Protein AF-A0A183TRU7-F1 (afdb_monomer_lite)

Structure (mmCIF, N/CA/C/O backbone):
data_AF-A0A183TRU7-F1
#
_entry.id   AF-A0A183TRU7-F1
#
loop_
_atom_site.group_PDB
_atom_site.id
_atom_site.type_symbol
_atom_site.label_atom_id
_atom_site.label_alt_id
_atom_site.label_comp_id
_atom_site.label_asym_id
_atom_site.label_entity_id
_atom_site.label_seq_id
_atom_site.pdbx_PDB_ins_code
_atom_site.Cartn_x
_atom_site.Cartn_y
_atom_site.Cartn_z
_atom_site.occupancy
_atom_site.B_iso_or_equiv
_atom_site.auth_seq_id
_atom_site.auth_comp_id
_atom_site.auth_asym_id
_atom_site.auth_atom_id
_atom_site.pdbx_PDB_model_num
ATOM 1 N N . LEU A 1 1 ? 23.382 4.739 -15.014 1.00 62.69 1 LEU A N 1
ATOM 2 C CA . LEU A 1 1 ? 23.962 6.053 -15.384 1.00 62.69 1 LEU A CA 1
ATOM 3 C C . LEU A 1 1 ? 24.191 6.259 -16.891 1.00 62.69 1 LEU A C 1
ATOM 5 O O . LEU A 1 1 ? 23.764 7.310 -17.348 1.00 62.69 1 LEU A O 1
ATOM 9 N N . PRO A 1 2 ? 24.731 5.320 -17.701 1.00 81.38 2 PRO A N 1
ATOM 10 C CA . PRO A 1 2 ? 24.866 5.552 -19.153 1.00 81.38 2 PRO A CA 1
ATOM 11 C C . PRO A 1 2 ? 23.518 5.693 -19.887 1.00 81.38 2 PRO A C 1
ATOM 13 O O . PRO A 1 2 ? 23.409 6.463 -20.834 1.00 81.38 2 PRO A O 1
ATOM 16 N N . ALA A 1 3 ? 22.469 5.014 -19.410 1.00 80.50 3 ALA A N 1
ATOM 17 C CA . ALA A 1 3 ? 21.119 5.153 -19.961 1.00 80.50 3 ALA A CA 1
ATOM 18 C C . ALA A 1 3 ? 20.522 6.559 -19.735 1.00 80.50 3 ALA A C 1
ATOM 20 O O . ALA A 1 3 ? 19.918 7.115 -20.642 1.00 80.50 3 ALA A O 1
ATOM 21 N N . ILE A 1 4 ? 20.750 7.158 -18.559 1.00 85.00 4 ILE A N 1
ATOM 22 C CA . ILE A 1 4 ? 20.270 8.512 -18.225 1.00 85.00 4 ILE A CA 1
ATOM 23 C C . ILE A 1 4 ? 20.974 9.552 -19.103 1.00 85.00 4 ILE A C 1
ATOM 25 O O . ILE A 1 4 ? 20.328 10.435 -19.655 1.00 85.00 4 ILE A O 1
ATOM 29 N N . TRP A 1 5 ? 22.289 9.408 -19.289 1.00 87.81 5 TRP A N 1
ATOM 30 C CA . TRP A 1 5 ? 23.058 10.264 -20.194 1.00 87.81 5 TRP A CA 1
ATOM 31 C C . TRP A 1 5 ? 22.510 10.228 -21.628 1.00 87.81 5 TRP A C 1
ATOM 33 O O . TRP A 1 5 ? 22.341 11.273 -22.249 1.00 87.81 5 TRP A O 1
ATOM 43 N N . ALA A 1 6 ? 22.157 9.043 -22.134 1.00 88.12 6 ALA A N 1
ATOM 44 C CA . ALA A 1 6 ? 21.572 8.901 -23.465 1.00 88.12 6 ALA A CA 1
ATOM 45 C C . ALA A 1 6 ? 20.185 9.567 -23.595 1.00 88.12 6 ALA A C 1
ATOM 47 O O . ALA A 1 6 ? 19.887 10.116 -24.653 1.00 88.12 6 ALA A O 1
ATOM 48 N N . VAL A 1 7 ? 19.367 9.570 -22.533 1.00 87.12 7 VAL A N 1
ATOM 49 C CA . VAL A 1 7 ? 18.073 10.285 -22.509 1.00 87.12 7 VAL A CA 1
ATOM 50 C C . VAL A 1 7 ? 18.273 11.797 -22.541 1.00 87.12 7 VAL A C 1
ATOM 52 O O . VAL A 1 7 ? 17.630 12.473 -23.337 1.00 87.12 7 VAL A O 1
ATOM 55 N N . ILE A 1 8 ? 19.204 12.323 -21.739 1.00 86.31 8 ILE A N 1
ATOM 56 C CA . ILE A 1 8 ? 19.514 13.764 -21.710 1.00 86.31 8 ILE A CA 1
ATOM 57 C C . ILE A 1 8 ? 20.005 14.249 -23.082 1.00 86.31 8 ILE A C 1
ATOM 59 O O . ILE A 1 8 ? 19.677 15.352 -23.503 1.00 86.31 8 ILE A O 1
ATOM 63 N N . LEU A 1 9 ? 20.751 13.414 -23.809 1.00 86.88 9 LEU A N 1
ATOM 64 C CA . LEU A 1 9 ? 21.233 13.723 -25.157 1.00 86.88 9 LEU A CA 1
ATOM 65 C C . LEU A 1 9 ? 20.224 13.432 -26.282 1.00 86.88 9 LEU A C 1
ATOM 67 O O . LEU A 1 9 ? 20.622 13.411 -27.447 1.00 86.88 9 LEU A O 1
ATOM 71 N N . GLN A 1 10 ? 18.952 13.165 -25.963 1.00 85.50 10 GLN A N 1
ATOM 72 C CA . GLN A 1 10 ? 17.905 12.832 -26.942 1.00 85.50 10 GLN A CA 1
ATOM 73 C C . GLN A 1 10 ? 18.292 11.655 -27.871 1.00 85.50 10 GLN A C 1
ATOM 75 O O . GLN A 1 10 ? 17.953 11.603 -29.054 1.00 85.50 10 GLN A O 1
ATOM 80 N N . ARG A 1 11 ? 19.060 10.683 -27.357 1.00 87.81 11 ARG A N 1
ATOM 81 C CA . ARG A 1 11 ? 19.474 9.456 -28.064 1.00 87.81 11 ARG A CA 1
ATOM 82 C C . ARG A 1 11 ? 18.697 8.256 -27.523 1.00 87.81 11 ARG A C 1
ATOM 84 O O . ARG A 1 11 ? 19.260 7.347 -26.909 1.00 87.81 11 ARG A O 1
ATOM 91 N N . TYR A 1 12 ? 17.391 8.252 -27.767 1.00 86.88 12 TYR A N 1
ATOM 92 C CA . TYR A 1 12 ? 16.442 7.324 -27.142 1.00 86.88 12 TYR A CA 1
ATOM 93 C C . TYR A 1 12 ? 16.685 5.845 -27.486 1.00 86.88 12 TYR A C 1
ATOM 95 O O . TYR A 1 12 ? 16.607 4.986 -26.609 1.00 86.88 12 TYR A O 1
ATOM 103 N N . GLU A 1 13 ? 17.105 5.534 -28.715 1.00 86.44 13 GLU A N 1
ATOM 104 C CA . GLU A 1 13 ? 17.448 4.157 -29.117 1.00 86.44 13 GLU A CA 1
ATOM 105 C C . GLU A 1 13 ? 18.606 3.575 -28.292 1.00 86.44 13 GLU A C 1
ATOM 107 O O . GLU A 1 13 ? 18.577 2.421 -27.851 1.00 86.44 13 GLU A O 1
ATOM 112 N N . ILE A 1 14 ? 19.616 4.405 -28.014 1.00 87.81 14 ILE A N 1
ATOM 113 C CA . ILE A 1 14 ? 20.770 4.026 -27.193 1.00 87.81 14 ILE A CA 1
ATOM 114 C C . ILE A 1 14 ? 20.331 3.859 -25.735 1.00 87.81 14 ILE A C 1
ATOM 116 O O . ILE A 1 14 ? 20.720 2.893 -25.073 1.00 87.81 14 ILE A O 1
ATOM 120 N N . ALA A 1 15 ? 19.474 4.759 -25.244 1.00 87.56 15 ALA A N 1
ATOM 121 C CA . ALA A 1 15 ? 18.903 4.662 -23.905 1.00 87.56 15 ALA A CA 1
ATOM 122 C C . ALA A 1 15 ? 18.117 3.355 -23.715 1.00 87.56 15 ALA A C 1
ATOM 124 O O . ALA A 1 15 ? 18.312 2.659 -22.717 1.00 87.56 15 ALA A O 1
ATOM 125 N N . ARG A 1 16 ? 17.303 2.960 -24.701 1.00 85.69 16 ARG A N 1
ATOM 126 C CA . ARG A 1 16 ? 16.535 1.708 -24.686 1.00 85.69 16 ARG A CA 1
ATOM 127 C C . ARG A 1 16 ? 17.435 0.477 -24.695 1.00 85.69 16 ARG A C 1
ATOM 129 O O . ARG A 1 16 ? 17.170 -0.488 -23.976 1.00 85.69 16 ARG A O 1
ATOM 136 N N . LEU A 1 17 ? 18.515 0.500 -25.475 1.00 87.50 17 LEU A N 1
ATOM 137 C CA . LEU A 1 17 ? 19.484 -0.593 -25.504 1.00 87.50 17 LEU A CA 1
ATOM 138 C C . LEU A 1 17 ? 20.212 -0.738 -24.163 1.00 87.50 17 LEU A C 1
ATOM 140 O O . LEU A 1 17 ? 20.348 -1.857 -23.6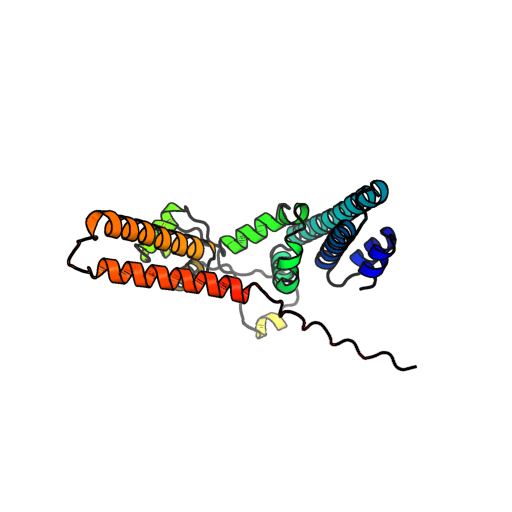66 1.00 87.50 17 LEU A O 1
ATOM 144 N N . PHE A 1 18 ? 20.621 0.371 -23.543 1.00 88.56 18 PHE A N 1
ATOM 145 C CA . PHE A 1 18 ? 21.222 0.333 -22.212 1.00 88.56 18 PHE A CA 1
ATOM 146 C C . PHE A 1 18 ? 20.229 -0.103 -21.136 1.00 88.56 18 PHE A C 1
ATOM 148 O O . PHE A 1 18 ? 20.601 -0.917 -20.295 1.00 88.56 18 PHE A O 1
ATOM 155 N N . GLY A 1 19 ? 18.973 0.347 -21.202 1.00 83.69 19 GLY A N 1
ATOM 156 C CA . GLY A 1 19 ? 17.914 -0.081 -20.285 1.00 83.69 19 GLY A CA 1
ATOM 157 C C . GLY A 1 19 ? 17.716 -1.600 -20.285 1.00 83.69 19 GLY A C 1
ATOM 158 O O . GLY A 1 19 ? 17.651 -2.215 -19.224 1.00 83.69 19 GLY A O 1
ATOM 159 N N . LYS A 1 20 ? 17.745 -2.237 -21.465 1.00 86.06 20 LYS A N 1
ATOM 160 C CA . LYS A 1 20 ? 17.662 -3.706 -21.608 1.00 86.06 20 LYS A CA 1
ATOM 161 C C . LYS A 1 20 ? 18.857 -4.465 -21.027 1.00 86.06 20 LYS A C 1
ATOM 163 O O . LYS A 1 20 ? 18.744 -5.654 -20.751 1.00 86.06 20 LYS A O 1
ATOM 168 N N . ARG A 1 21 ? 20.017 -3.818 -20.908 1.00 85.12 21 ARG A N 1
ATOM 169 C CA . ARG A 1 21 ? 21.268 -4.427 -20.422 1.00 85.12 21 ARG A CA 1
ATOM 170 C C . ARG A 1 21 ? 21.510 -4.174 -18.936 1.00 85.12 21 ARG A C 1
ATOM 172 O O . ARG A 1 21 ? 22.484 -4.691 -18.391 1.00 85.12 21 ARG A O 1
ATOM 179 N N . CYS A 1 22 ? 20.671 -3.370 -18.287 1.00 83.06 22 CYS A N 1
ATOM 180 C CA . CYS A 1 22 ? 20.777 -3.117 -16.860 1.00 83.06 22 CYS A CA 1
ATOM 181 C C . CYS A 1 22 ? 20.541 -4.398 -16.050 1.00 83.06 22 CYS A C 1
ATOM 183 O O . CYS A 1 22 ? 19.774 -5.268 -16.453 1.00 83.06 22 CYS A O 1
ATOM 185 N N . LYS A 1 23 ? 21.195 -4.479 -14.883 1.00 80.38 23 LYS A N 1
ATOM 186 C CA . LYS A 1 23 ? 21.002 -5.562 -13.908 1.00 80.38 23 LYS A CA 1
ATOM 187 C C . LYS A 1 23 ? 19.528 -5.689 -13.507 1.00 80.38 23 LYS A C 1
ATOM 189 O O . LYS A 1 23 ? 19.012 -6.798 -13.459 1.00 80.38 23 LYS A O 1
ATOM 194 N N . ASP A 1 24 ? 18.874 -4.541 -13.326 1.00 82.44 24 ASP A N 1
ATOM 195 C CA . ASP A 1 24 ? 17.452 -4.418 -13.020 1.00 82.44 24 ASP A CA 1
ATOM 196 C C . ASP A 1 24 ? 16.754 -3.626 -14.147 1.00 82.44 24 ASP A C 1
ATOM 198 O O . ASP A 1 24 ? 16.675 -2.396 -14.104 1.00 82.44 24 ASP A O 1
ATOM 202 N N . PRO A 1 25 ? 16.294 -4.300 -15.215 1.00 83.00 25 PRO A N 1
ATOM 203 C CA . PRO A 1 25 ? 15.730 -3.640 -16.398 1.00 83.00 25 PRO A CA 1
ATOM 204 C C . PRO A 1 25 ? 14.396 -2.925 -16.129 1.00 83.00 25 PRO A C 1
ATOM 206 O O . PRO A 1 25 ? 14.121 -1.898 -16.746 1.00 83.00 25 PRO A O 1
ATOM 209 N N . VAL A 1 26 ? 13.588 -3.431 -15.190 1.00 85.06 26 VAL A N 1
ATOM 210 C CA . VAL A 1 26 ? 12.307 -2.822 -14.784 1.00 85.06 26 VAL A CA 1
ATOM 211 C C . VAL A 1 26 ? 12.541 -1.470 -14.114 1.00 85.06 26 VAL A C 1
ATOM 213 O O . VAL A 1 26 ? 11.958 -0.465 -14.509 1.00 85.06 26 VAL A O 1
ATOM 216 N N . SER A 1 27 ? 13.429 -1.421 -13.118 1.00 82.69 27 SER A N 1
ATOM 217 C CA . SER A 1 27 ? 13.731 -0.173 -12.418 1.00 82.69 27 SER A CA 1
ATOM 218 C C . SER A 1 27 ? 14.429 0.819 -13.344 1.00 82.69 27 SER A C 1
ATOM 220 O O . SER A 1 27 ? 14.103 2.002 -13.312 1.00 82.69 27 SER A O 1
ATOM 222 N N . ALA A 1 28 ? 15.309 0.340 -14.230 1.00 85.19 28 ALA A N 1
ATOM 223 C CA . ALA A 1 28 ? 15.932 1.166 -15.254 1.00 85.19 28 ALA A CA 1
ATOM 224 C C . ALA A 1 28 ? 14.887 1.830 -16.166 1.00 85.19 28 ALA A C 1
ATOM 226 O O . ALA A 1 28 ? 14.931 3.047 -16.332 1.00 85.19 28 ALA A O 1
ATOM 227 N N . GLY A 1 29 ? 13.918 1.077 -16.697 1.00 86.69 29 GLY A N 1
ATOM 228 C CA . GLY A 1 29 ? 12.855 1.625 -17.546 1.00 86.69 29 GLY A CA 1
ATOM 229 C C . GLY A 1 29 ? 12.038 2.723 -16.855 1.00 86.69 29 GLY A C 1
ATOM 230 O O . GLY A 1 29 ? 11.849 3.798 -17.421 1.00 86.69 29 GLY A O 1
ATOM 231 N N . LEU A 1 30 ? 11.669 2.521 -15.589 1.00 86.69 30 LEU A N 1
ATOM 232 C CA . LEU A 1 30 ? 10.940 3.521 -14.798 1.00 86.69 30 LEU A CA 1
ATOM 233 C C . LEU A 1 30 ? 11.783 4.755 -14.462 1.00 86.69 30 LEU A C 1
ATOM 235 O O . LEU A 1 30 ? 11.293 5.879 -14.521 1.00 86.69 30 LEU A O 1
ATOM 239 N N . THR A 1 31 ? 13.070 4.577 -14.146 1.00 84.94 31 THR A N 1
ATOM 240 C CA . THR A 1 31 ? 13.971 5.722 -13.925 1.00 84.94 31 THR A CA 1
ATOM 241 C C . THR A 1 31 ? 14.171 6.554 -15.190 1.00 84.94 31 THR A C 1
ATOM 243 O O . THR A 1 31 ? 14.331 7.767 -15.091 1.00 84.94 31 THR A O 1
ATOM 246 N N . LEU A 1 32 ? 14.139 5.929 -16.372 1.00 87.06 32 LEU A N 1
ATOM 247 C CA . LEU A 1 32 ? 14.216 6.633 -17.652 1.00 87.06 32 LEU A CA 1
ATOM 248 C C . LEU A 1 32 ? 12.917 7.387 -17.943 1.00 87.06 32 LEU A C 1
ATOM 250 O O . LEU A 1 32 ? 13.000 8.558 -18.299 1.00 87.06 32 LEU A O 1
ATOM 254 N N . SER A 1 33 ? 11.748 6.775 -17.704 1.00 87.25 33 SER A N 1
ATOM 255 C CA . SER A 1 33 ? 10.454 7.478 -17.783 1.00 87.25 33 SER A CA 1
ATOM 256 C C . SER A 1 33 ? 10.457 8.734 -16.903 1.00 87.25 33 SER A C 1
ATOM 258 O O . SER A 1 33 ? 10.179 9.840 -17.365 1.00 87.25 33 SER A O 1
ATOM 260 N N . ARG A 1 34 ? 10.910 8.606 -15.654 1.00 84.25 34 ARG A N 1
ATOM 261 C CA . ARG A 1 34 ? 10.964 9.745 -14.735 1.00 84.25 34 ARG A CA 1
ATOM 262 C C . ARG A 1 34 ? 12.002 10.799 -15.117 1.00 84.25 34 ARG A C 1
ATOM 264 O O . ARG A 1 34 ? 11.802 11.986 -14.860 1.00 84.25 34 ARG A O 1
ATOM 271 N N . ALA A 1 35 ? 13.114 10.392 -15.723 1.00 86.12 35 ALA A N 1
ATOM 272 C CA . ALA A 1 35 ? 14.059 11.341 -16.295 1.00 86.12 35 ALA A CA 1
ATOM 273 C C . ALA A 1 35 ? 13.396 12.153 -17.420 1.00 86.12 35 ALA A C 1
ATOM 275 O O . ALA A 1 35 ? 13.578 13.368 -17.456 1.00 86.12 35 ALA A O 1
ATOM 276 N N . CYS A 1 36 ? 12.577 11.519 -18.268 1.00 86.00 36 CYS A N 1
ATOM 277 C CA . CYS A 1 36 ? 11.771 12.213 -19.274 1.00 86.00 36 CYS A CA 1
ATOM 278 C C . CYS A 1 36 ? 10.782 13.198 -18.629 1.00 86.00 36 CYS A C 1
ATOM 280 O O . CYS A 1 36 ? 10.787 14.364 -19.011 1.00 86.00 36 CYS A O 1
ATOM 282 N N . ASP A 1 37 ? 10.032 12.799 -17.593 1.00 86.00 37 ASP A N 1
ATOM 283 C CA . ASP A 1 37 ? 9.124 13.703 -16.856 1.00 86.00 37 ASP A CA 1
ATOM 284 C C . ASP A 1 37 ? 9.836 14.950 -16.321 1.00 86.00 37 ASP A C 1
ATOM 286 O O . ASP A 1 37 ? 9.347 16.078 -16.414 1.00 86.00 37 ASP A O 1
ATOM 290 N N . LYS A 1 38 ? 11.013 14.753 -15.720 1.00 86.62 38 LYS A N 1
ATOM 291 C CA . LYS A 1 38 ? 11.796 15.856 -15.159 1.00 86.62 38 LYS A CA 1
ATOM 292 C C . LYS A 1 38 ? 12.366 16.759 -16.240 1.00 86.62 38 LYS A C 1
ATOM 294 O O . LYS A 1 38 ? 12.410 17.967 -16.039 1.00 86.62 38 LYS A O 1
ATOM 299 N N . LEU A 1 39 ? 12.755 16.201 -17.382 1.00 86.44 39 LEU A N 1
ATOM 300 C CA . LEU A 1 39 ? 13.193 16.980 -18.536 1.00 86.44 39 LEU A CA 1
ATOM 301 C C . LEU A 1 39 ? 12.039 17.789 -19.141 1.00 86.44 39 LEU A C 1
ATOM 303 O O . LEU A 1 39 ? 12.249 18.952 -19.471 1.00 86.44 39 LEU A O 1
ATOM 307 N N . MET A 1 40 ? 10.821 17.238 -19.193 1.00 85.38 40 MET A N 1
ATOM 308 C CA . MET A 1 40 ? 9.629 17.989 -19.605 1.00 85.38 40 MET A CA 1
ATOM 309 C C . MET A 1 40 ? 9.367 19.181 -18.686 1.00 85.38 40 MET A C 1
ATOM 311 O O . MET A 1 40 ? 9.108 20.268 -19.175 1.00 85.38 40 MET A O 1
ATOM 315 N N . GLN A 1 41 ? 9.494 19.024 -17.364 1.00 86.62 41 GLN A N 1
ATOM 316 C CA . GLN A 1 41 ? 9.274 20.127 -16.409 1.00 86.62 41 GLN A CA 1
ATOM 317 C C . GLN A 1 41 ? 10.261 21.296 -16.574 1.00 86.62 41 GLN A C 1
ATOM 319 O O . GLN A 1 41 ? 9.965 22.408 -16.144 1.00 86.62 41 GLN A O 1
ATOM 324 N N . ILE A 1 42 ? 11.435 21.046 -17.159 1.00 88.44 42 ILE A N 1
ATOM 325 C CA . ILE A 1 42 ? 12.497 22.043 -17.354 1.00 88.44 42 ILE A CA 1
ATOM 326 C C . ILE A 1 42 ? 12.394 22.708 -18.740 1.00 88.44 42 ILE A C 1
ATOM 328 O O . ILE A 1 42 ? 12.951 23.787 -18.951 1.00 88.44 42 ILE A O 1
ATOM 332 N N . LEU A 1 43 ? 11.691 22.090 -19.693 1.00 86.00 43 LEU A N 1
ATOM 333 C CA . LEU A 1 43 ? 11.654 22.533 -21.085 1.00 86.00 43 LEU A CA 1
ATOM 334 C C . LEU A 1 43 ? 10.755 23.779 -21.279 1.00 86.00 43 LEU A C 1
ATOM 336 O O . LEU A 1 43 ? 9.705 23.885 -20.641 1.00 86.00 43 LEU A O 1
ATOM 340 N N . PRO A 1 44 ? 11.091 24.727 -22.177 1.00 85.19 44 PRO A N 1
ATOM 341 C CA . PRO A 1 44 ? 10.258 25.907 -22.420 1.00 85.19 44 PRO A CA 1
ATOM 342 C C . PRO A 1 44 ? 8.900 25.528 -23.036 1.00 85.19 44 PRO A C 1
ATOM 344 O O . PRO A 1 44 ? 8.888 24.805 -24.027 1.00 85.19 44 PRO A O 1
ATOM 347 N N . PRO A 1 45 ? 7.761 26.067 -22.561 1.00 79.50 45 PRO A N 1
ATOM 348 C CA . PRO A 1 45 ? 6.414 25.607 -22.938 1.00 79.50 45 PRO A CA 1
ATOM 349 C C . PRO A 1 45 ? 6.034 25.797 -24.419 1.00 79.50 45 PRO A C 1
ATOM 351 O O . PRO A 1 45 ? 4.985 25.321 -24.838 1.00 79.50 45 PRO A O 1
ATOM 354 N N . TYR A 1 46 ? 6.850 26.498 -25.214 1.00 80.75 46 TYR A N 1
ATOM 355 C CA . TYR A 1 46 ? 6.617 26.690 -26.649 1.00 80.75 46 TYR A CA 1
ATOM 356 C C . TYR A 1 46 ? 7.190 25.559 -27.521 1.00 80.75 46 TYR A C 1
ATOM 358 O O . TYR A 1 46 ? 6.875 25.493 -28.706 1.00 80.75 46 TYR A O 1
ATOM 366 N N . ASP A 1 47 ? 8.033 24.685 -26.967 1.00 83.38 47 ASP A N 1
ATOM 367 C CA . ASP A 1 47 ? 8.747 23.645 -27.713 1.00 83.38 47 ASP A CA 1
ATOM 368 C C . ASP A 1 47 ? 7.904 22.363 -27.880 1.00 83.38 47 ASP A C 1
ATOM 370 O O . ASP A 1 47 ? 8.225 21.295 -27.354 1.00 83.38 47 ASP A O 1
ATOM 374 N N . THR A 1 48 ? 6.763 22.475 -28.569 1.00 84.00 48 THR A N 1
ATOM 375 C CA . THR A 1 48 ? 5.760 21.396 -28.661 1.00 84.00 48 THR A CA 1
ATOM 376 C C . THR A 1 48 ? 6.298 20.107 -29.282 1.00 84.00 48 THR A C 1
ATOM 378 O O . THR A 1 48 ? 5.861 19.015 -28.913 1.00 84.00 48 THR A O 1
ATOM 381 N N . ASP A 1 49 ? 7.270 20.209 -30.186 1.00 85.94 49 ASP A N 1
ATOM 382 C CA . ASP A 1 49 ? 7.829 19.058 -30.896 1.00 85.94 49 ASP A CA 1
ATOM 383 C C . ASP A 1 49 ? 8.702 18.205 -29.969 1.00 85.94 49 ASP A C 1
ATOM 385 O O . ASP A 1 49 ? 8.545 16.985 -29.915 1.00 85.94 49 ASP A O 1
ATOM 389 N N . ASN A 1 50 ? 9.565 18.827 -29.159 1.00 84.31 50 ASN A N 1
ATOM 390 C CA . ASN A 1 50 ? 10.360 18.086 -28.180 1.00 84.31 50 ASN A CA 1
ATOM 391 C C . ASN A 1 50 ? 9.501 17.554 -27.026 1.00 84.31 50 ASN A C 1
ATOM 393 O O . ASN A 1 50 ? 9.758 16.455 -26.534 1.00 84.31 50 ASN A O 1
ATOM 397 N N . TYR A 1 51 ? 8.458 18.285 -26.617 1.00 84.81 51 TYR A N 1
ATOM 398 C CA . TYR A 1 51 ? 7.505 17.804 -25.611 1.00 84.81 51 TYR A CA 1
ATOM 399 C C . TYR A 1 51 ? 6.782 16.528 -26.054 1.00 84.81 51 TYR A C 1
ATOM 401 O O . TYR A 1 51 ? 6.715 15.563 -25.292 1.00 84.81 51 TYR A O 1
ATOM 409 N N . THR A 1 52 ? 6.260 16.508 -27.283 1.00 86.94 52 THR A N 1
ATOM 410 C CA . THR A 1 52 ? 5.542 15.340 -27.819 1.00 86.94 52 THR A CA 1
ATOM 411 C C . THR A 1 52 ? 6.471 14.141 -27.994 1.00 86.94 52 THR A C 1
ATOM 413 O O . THR A 1 52 ? 6.150 13.054 -27.517 1.00 86.94 52 THR A O 1
ATOM 416 N N . GLN A 1 53 ? 7.666 14.341 -28.559 1.00 88.44 53 GLN A N 1
ATOM 417 C CA . GLN A 1 53 ? 8.662 13.272 -28.694 1.00 88.44 53 GLN A CA 1
ATOM 418 C C . GLN A 1 53 ? 9.071 12.680 -27.342 1.00 88.44 53 GLN A C 1
ATOM 420 O O . GLN A 1 53 ? 9.166 11.462 -27.194 1.00 88.44 53 GLN A O 1
ATOM 425 N N . LEU A 1 54 ? 9.297 13.525 -26.336 1.00 87.06 54 LEU A N 1
ATOM 426 C CA . LEU A 1 54 ? 9.698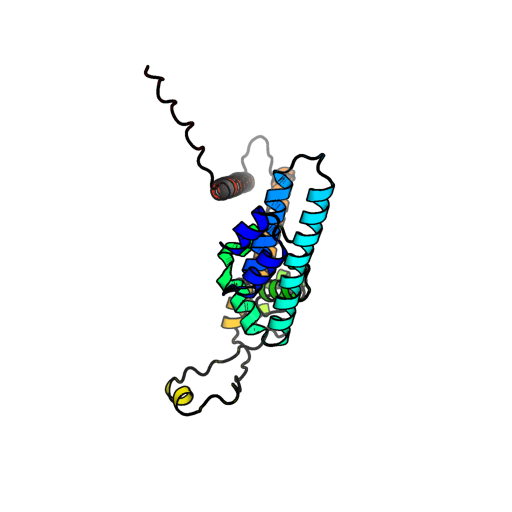 13.068 -25.012 1.00 87.06 54 LEU A CA 1
ATOM 427 C C . LEU A 1 54 ? 8.567 12.293 -24.313 1.00 87.06 54 LEU A C 1
ATOM 429 O O . LEU A 1 54 ? 8.851 11.328 -23.604 1.00 87.06 54 LEU A O 1
ATOM 433 N N . GLY A 1 55 ? 7.305 12.682 -24.540 1.00 87.81 55 GLY A N 1
ATOM 434 C CA . GLY A 1 55 ? 6.112 11.985 -24.040 1.00 87.81 55 GLY A CA 1
ATOM 435 C C . GLY A 1 55 ? 5.908 10.615 -24.676 1.00 87.81 55 GLY A C 1
ATOM 436 O O . GLY A 1 55 ? 5.632 9.630 -23.982 1.00 87.81 55 GLY A O 1
ATOM 437 N N . ASP A 1 56 ? 6.134 10.520 -25.983 1.00 90.31 56 ASP A N 1
ATOM 438 C CA . ASP A 1 56 ? 6.087 9.247 -26.698 1.00 90.31 56 ASP A CA 1
ATOM 439 C C . ASP A 1 56 ? 7.174 8.290 -26.192 1.00 90.31 56 ASP A C 1
ATOM 441 O O . ASP A 1 56 ? 6.911 7.111 -25.940 1.00 90.31 56 ASP A O 1
ATOM 445 N N . GLU A 1 57 ? 8.399 8.783 -25.999 1.00 88.94 57 GLU A N 1
ATOM 446 C CA . GLU A 1 57 ? 9.506 7.974 -25.481 1.00 88.94 57 GLU A CA 1
ATOM 447 C C . GLU A 1 57 ? 9.300 7.564 -24.022 1.00 88.94 57 GLU A C 1
ATOM 449 O O . GLU A 1 57 ? 9.560 6.413 -23.666 1.00 88.94 57 GLU A O 1
ATOM 454 N N . GLN A 1 58 ? 8.762 8.455 -23.187 1.00 88.81 58 GLN A N 1
ATOM 455 C CA . GLN A 1 58 ? 8.349 8.123 -21.825 1.00 88.81 58 GLN A CA 1
ATOM 456 C C . GLN A 1 58 ? 7.379 6.935 -21.819 1.00 88.81 58 GLN A C 1
ATOM 458 O O . GLN A 1 58 ? 7.626 5.931 -21.147 1.00 88.81 58 GLN A O 1
ATOM 463 N N . THR A 1 59 ? 6.320 7.018 -22.625 1.00 89.56 59 THR A N 1
ATOM 464 C CA . THR A 1 59 ? 5.299 5.969 -22.726 1.00 89.56 59 THR A CA 1
ATOM 465 C C . THR A 1 59 ? 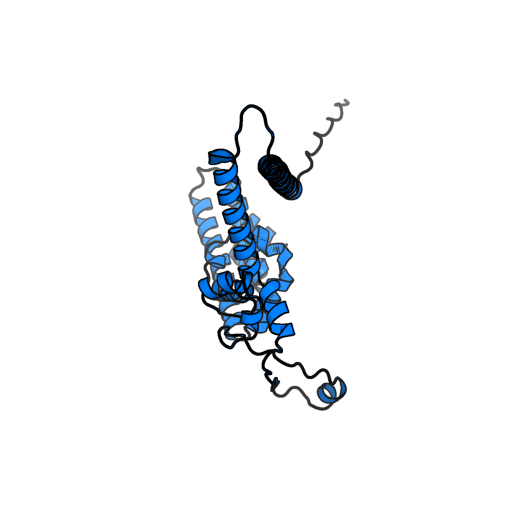5.910 4.648 -23.196 1.00 89.56 59 THR A C 1
ATOM 467 O O . THR A 1 59 ? 5.602 3.592 -22.644 1.00 89.56 59 THR A O 1
ATOM 470 N N . LYS A 1 60 ? 6.849 4.682 -24.153 1.00 90.06 60 LYS A N 1
ATOM 471 C CA .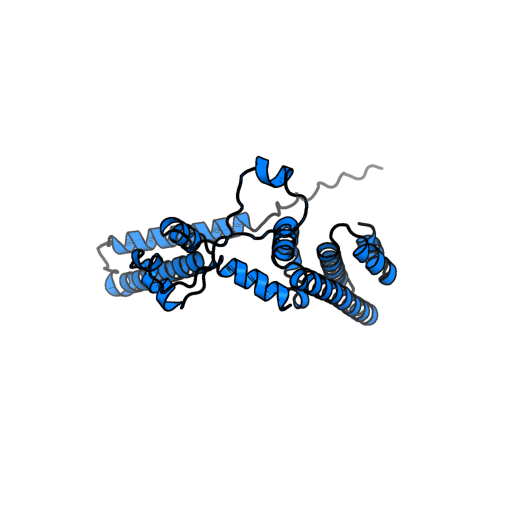 LYS A 1 60 ? 7.575 3.485 -24.618 1.00 90.06 60 LYS A CA 1
ATOM 472 C C . LYS A 1 60 ? 8.441 2.851 -23.523 1.00 90.06 60 LYS A C 1
ATOM 474 O O . LYS A 1 60 ? 8.542 1.622 -23.469 1.00 90.06 60 LYS A O 1
ATOM 479 N N . PHE A 1 61 ? 9.085 3.647 -22.665 1.00 88.44 61 PHE A N 1
ATOM 480 C CA . PHE A 1 61 ? 9.861 3.123 -21.532 1.00 88.44 61 PHE A CA 1
ATOM 481 C C . PHE A 1 61 ? 8.967 2.505 -20.450 1.00 88.44 61 PHE A C 1
ATOM 483 O O . PHE A 1 61 ? 9.321 1.464 -19.881 1.00 88.44 61 PHE A O 1
ATOM 490 N N . GLU A 1 62 ? 7.806 3.105 -20.188 1.00 89.00 62 GLU A N 1
ATOM 491 C CA . GLU A 1 62 ? 6.817 2.545 -19.264 1.00 89.00 62 GLU A CA 1
ATOM 492 C C . GLU A 1 62 ? 6.216 1.246 -19.795 1.00 89.00 62 GLU A C 1
ATOM 494 O O . GLU A 1 62 ? 6.224 0.243 -19.083 1.00 89.00 62 GLU A O 1
ATOM 499 N N . ASP A 1 63 ? 5.773 1.221 -21.053 1.00 91.19 63 ASP A N 1
ATOM 500 C CA . ASP A 1 63 ? 5.212 0.032 -21.702 1.00 91.19 63 ASP A CA 1
ATOM 501 C C . ASP A 1 63 ? 6.214 -1.133 -21.722 1.00 91.19 63 ASP A C 1
ATOM 503 O O . ASP A 1 63 ? 5.891 -2.260 -21.341 1.00 91.19 63 ASP A O 1
ATOM 507 N N . PHE A 1 64 ? 7.484 -0.856 -22.037 1.00 89.25 64 PHE A N 1
ATOM 508 C CA . PHE A 1 64 ? 8.547 -1.856 -21.929 1.00 89.25 64 PHE A CA 1
ATOM 509 C C . PHE A 1 64 ? 8.660 -2.444 -20.510 1.00 89.25 64 PHE A C 1
ATOM 511 O O . PHE A 1 64 ? 8.836 -3.655 -20.354 1.00 89.25 64 PHE A O 1
ATOM 518 N N . SER A 1 65 ? 8.546 -1.604 -19.479 1.00 87.94 65 SER A N 1
ATOM 519 C CA . SER A 1 65 ? 8.633 -2.030 -18.077 1.00 87.94 65 SER A CA 1
ATOM 520 C C . SER A 1 65 ? 7.417 -2.862 -17.660 1.00 87.94 65 SER A C 1
ATOM 522 O O . SER A 1 65 ? 7.576 -3.869 -16.968 1.00 87.94 65 SER A O 1
ATOM 524 N N . VAL A 1 66 ? 6.219 -2.486 -18.123 1.00 89.81 66 VAL A N 1
ATOM 525 C CA . VAL A 1 66 ? 4.966 -3.225 -17.899 1.00 89.81 66 VAL A CA 1
ATOM 526 C C . VAL A 1 66 ? 5.038 -4.617 -18.516 1.00 89.81 66 VAL A C 1
ATOM 528 O O . VAL A 1 66 ? 4.855 -5.605 -17.806 1.00 89.81 66 VAL A O 1
ATOM 531 N N . GLN A 1 67 ? 5.386 -4.710 -19.802 1.00 91.19 67 GLN A N 1
ATOM 532 C CA . GLN A 1 67 ? 5.495 -5.994 -20.502 1.00 91.19 67 GLN A CA 1
ATOM 533 C C . GLN A 1 67 ? 6.502 -6.927 -19.830 1.00 91.19 67 GLN A C 1
ATOM 535 O O . GLN A 1 67 ? 6.313 -8.144 -19.782 1.00 91.19 67 GLN A O 1
ATOM 540 N N . LEU A 1 68 ? 7.597 -6.367 -19.318 1.00 88.25 68 LEU A N 1
ATOM 541 C CA . LEU A 1 68 ? 8.623 -7.146 -18.650 1.00 88.25 68 LEU A CA 1
ATOM 542 C C . LEU A 1 68 ? 8.125 -7.712 -17.317 1.00 88.25 68 LEU A C 1
ATOM 544 O O . LEU A 1 68 ? 8.318 -8.901 -17.062 1.00 88.25 68 LEU A O 1
ATOM 548 N N . ILE A 1 69 ? 7.451 -6.901 -16.494 1.00 87.81 69 ILE A N 1
ATOM 549 C CA . ILE A 1 69 ? 6.834 -7.386 -15.252 1.00 87.81 69 ILE A CA 1
ATOM 550 C C . ILE A 1 69 ? 5.772 -8.434 -15.539 1.00 87.81 69 ILE A C 1
ATOM 552 O O . ILE A 1 69 ? 5.745 -9.447 -14.850 1.00 87.81 69 ILE A O 1
ATOM 556 N N . GLU A 1 70 ? 4.923 -8.220 -16.538 1.00 89.94 70 GLU A N 1
ATOM 557 C CA . GLU A 1 70 ? 3.865 -9.164 -16.883 1.00 89.94 70 GLU A CA 1
ATOM 558 C C . GLU A 1 70 ? 4.443 -10.526 -17.284 1.00 89.94 70 GLU A C 1
ATOM 560 O O . GLU A 1 70 ? 4.000 -11.564 -16.791 1.00 89.94 70 GLU A O 1
ATOM 565 N N . ARG A 1 71 ? 5.514 -10.541 -18.088 1.00 89.19 71 ARG A N 1
ATOM 566 C CA . ARG A 1 71 ? 6.243 -11.778 -18.408 1.00 89.19 71 ARG A CA 1
ATOM 567 C C . ARG A 1 71 ? 6.851 -12.428 -17.167 1.00 89.19 71 ARG A C 1
ATOM 569 O O . ARG A 1 71 ? 6.645 -13.620 -16.955 1.00 89.19 71 ARG A O 1
ATOM 576 N N . TYR A 1 72 ? 7.548 -11.662 -16.325 1.00 85.25 72 TYR A N 1
ATOM 577 C CA . TYR A 1 72 ? 8.130 -12.191 -15.086 1.00 85.25 72 TYR A CA 1
ATOM 578 C C . TYR A 1 72 ? 7.071 -12.751 -14.135 1.00 85.25 72 TYR A C 1
ATOM 580 O O . TYR A 1 72 ? 7.296 -13.774 -13.490 1.00 85.25 72 TYR A O 1
ATOM 588 N N . TYR A 1 73 ? 5.926 -12.083 -14.043 1.00 86.44 73 TYR A N 1
ATOM 589 C CA . TYR A 1 73 ? 4.812 -12.496 -13.210 1.00 86.44 73 TYR A CA 1
ATOM 590 C C . TYR A 1 73 ? 4.180 -13.794 -13.732 1.00 86.44 73 TYR A C 1
ATOM 592 O O . TYR A 1 73 ? 3.940 -14.706 -12.939 1.00 86.44 73 TYR A O 1
ATOM 600 N N . ASN A 1 74 ? 3.988 -13.906 -15.051 1.00 88.00 74 ASN A N 1
ATOM 601 C CA . ASN A 1 74 ? 3.460 -15.107 -15.703 1.00 88.00 74 ASN A CA 1
ATOM 602 C C . ASN A 1 74 ? 4.393 -16.319 -15.560 1.00 88.00 74 ASN A C 1
ATOM 604 O O . ASN A 1 74 ? 3.916 -17.438 -15.386 1.00 88.00 74 ASN A O 1
ATOM 608 N N . GLU A 1 75 ? 5.713 -16.116 -15.598 1.00 88.75 75 GLU A N 1
ATOM 609 C CA . GLU A 1 75 ? 6.679 -17.198 -15.387 1.00 88.75 75 GLU A CA 1
ATOM 610 C C . GLU A 1 75 ? 6.809 -17.580 -13.906 1.00 88.75 75 GLU A C 1
ATOM 612 O O . GLU A 1 75 ? 6.748 -18.758 -13.548 1.00 88.75 75 GLU A O 1
ATOM 617 N N . GLN A 1 76 ? 7.045 -16.601 -13.026 1.00 83.00 76 GLN A N 1
ATOM 618 C CA . GLN A 1 76 ? 7.379 -16.833 -11.618 1.00 83.00 76 GLN A CA 1
ATOM 619 C C . GLN A 1 76 ? 6.795 -15.740 -10.707 1.00 83.00 76 GLN A C 1
ATOM 621 O O . GLN A 1 76 ? 7.517 -14.834 -10.268 1.00 83.00 76 GLN A O 1
ATOM 626 N N . PRO A 1 77 ? 5.523 -15.864 -10.284 1.00 79.19 77 PRO A N 1
ATOM 627 C CA . PRO A 1 77 ? 4.834 -14.802 -9.548 1.00 79.19 77 PRO A CA 1
ATOM 628 C C . PRO A 1 77 ? 5.496 -14.498 -8.198 1.00 79.19 77 PRO A C 1
ATOM 630 O O . PRO A 1 77 ? 5.600 -13.345 -7.788 1.00 79.19 77 PRO A O 1
ATOM 633 N N . ARG A 1 78 ? 6.021 -15.522 -7.508 1.00 77.19 78 ARG A N 1
ATOM 634 C CA . ARG A 1 78 ? 6.707 -15.344 -6.214 1.00 77.19 78 ARG A CA 1
ATOM 635 C C . ARG A 1 78 ? 8.006 -14.553 -6.340 1.00 77.19 78 ARG A C 1
ATOM 637 O O . ARG A 1 78 ? 8.301 -13.735 -5.474 1.00 77.19 78 ARG A O 1
ATOM 644 N N . ARG A 1 79 ? 8.783 -14.797 -7.402 1.00 76.62 79 ARG A N 1
ATOM 645 C CA . ARG A 1 79 ? 10.039 -14.073 -7.632 1.00 76.62 79 ARG A CA 1
ATOM 646 C C . ARG A 1 79 ? 9.770 -12.651 -8.112 1.00 76.62 79 ARG A C 1
ATOM 648 O O . ARG A 1 79 ? 10.455 -11.747 -7.655 1.00 76.62 79 ARG A O 1
ATOM 655 N N . ALA A 1 80 ? 8.739 -12.439 -8.932 1.00 78.88 80 ALA A N 1
ATOM 656 C CA . ALA A 1 80 ? 8.318 -11.106 -9.362 1.00 78.88 80 ALA A CA 1
ATOM 657 C C . ALA A 1 80 ? 7.961 -10.194 -8.171 1.00 78.88 80 ALA A C 1
ATOM 659 O O . ALA A 1 80 ? 8.442 -9.065 -8.091 1.00 78.88 80 ALA A O 1
ATOM 660 N N . VAL A 1 81 ? 7.198 -10.708 -7.196 1.00 77.38 81 VAL A N 1
ATOM 661 C CA . VAL A 1 81 ? 6.888 -9.976 -5.952 1.00 77.38 81 VAL A CA 1
ATOM 662 C C . VAL A 1 81 ? 8.161 -9.653 -5.166 1.00 77.38 81 VAL A C 1
ATOM 664 O O . VAL A 1 81 ? 8.337 -8.520 -4.724 1.00 77.38 81 VAL A O 1
ATOM 667 N N . ALA A 1 82 ? 9.063 -10.628 -5.012 1.00 75.50 82 ALA A N 1
ATOM 668 C CA . ALA A 1 82 ? 10.309 -10.434 -4.275 1.00 75.50 82 ALA A CA 1
ATOM 669 C C . ALA A 1 82 ? 11.225 -9.388 -4.936 1.00 75.50 82 ALA A C 1
ATOM 671 O O . ALA A 1 82 ? 11.796 -8.559 -4.234 1.00 75.50 82 ALA A O 1
ATOM 672 N N . LEU A 1 83 ? 11.329 -9.380 -6.270 1.00 75.38 83 LEU A N 1
ATOM 673 C CA . LEU A 1 83 ? 12.091 -8.374 -7.018 1.00 75.38 83 LEU A CA 1
ATOM 674 C C . LEU A 1 83 ? 11.532 -6.963 -6.803 1.00 75.38 83 LEU A C 1
ATOM 676 O O . LEU A 1 83 ? 12.299 -6.023 -6.602 1.00 75.38 83 LEU A O 1
ATOM 680 N N . LEU A 1 84 ? 10.203 -6.821 -6.790 1.00 76.44 84 LEU A N 1
ATOM 681 C CA . LEU A 1 84 ? 9.553 -5.533 -6.557 1.00 76.44 84 LEU A CA 1
ATOM 682 C C . LEU A 1 84 ? 9.802 -5.030 -5.125 1.00 76.44 84 LEU A C 1
ATOM 684 O O . LEU A 1 84 ? 10.124 -3.863 -4.922 1.00 76.44 84 LEU A O 1
ATOM 688 N N . GLN A 1 85 ? 9.717 -5.918 -4.132 1.00 72.94 85 GLN A N 1
ATOM 689 C CA . GLN A 1 85 ? 9.960 -5.582 -2.725 1.00 72.94 85 GLN A CA 1
ATOM 690 C C . GLN A 1 85 ? 11.428 -5.267 -2.419 1.00 72.94 85 GLN A C 1
ATOM 692 O O . GLN A 1 85 ? 11.708 -4.392 -1.601 1.00 72.94 85 GLN A O 1
ATOM 697 N N . LEU A 1 86 ? 12.367 -5.957 -3.074 1.00 61.53 86 LEU A N 1
ATOM 698 C CA . LEU A 1 86 ? 13.802 -5.727 -2.900 1.00 61.53 86 LEU A CA 1
ATOM 699 C C . LEU A 1 86 ? 14.214 -4.326 -3.374 1.00 61.53 86 LEU A C 1
ATOM 701 O O . LEU A 1 86 ? 15.176 -3.756 -2.869 1.00 61.53 86 LEU A O 1
ATOM 705 N N . ASN A 1 87 ? 13.453 -3.757 -4.309 1.00 66.88 87 ASN A N 1
ATOM 706 C CA . ASN A 1 87 ? 13.718 -2.459 -4.910 1.00 66.88 87 ASN A CA 1
ATOM 707 C C . ASN A 1 87 ? 12.886 -1.313 -4.289 1.00 66.88 87 ASN A C 1
ATOM 709 O O . ASN A 1 87 ? 12.652 -0.291 -4.940 1.00 66.88 87 ASN A O 1
ATOM 713 N N . SER A 1 88 ? 12.445 -1.466 -3.031 1.00 60.81 88 SER A N 1
ATOM 714 C CA . SER A 1 88 ? 11.560 -0.526 -2.311 1.00 60.81 88 SER A CA 1
ATOM 715 C C . SER A 1 88 ? 12.051 0.927 -2.283 1.00 60.81 88 SER A C 1
ATOM 717 O O . SER A 1 88 ? 11.240 1.842 -2.168 1.00 60.81 88 SER A O 1
ATOM 719 N N . GLN A 1 89 ? 13.356 1.149 -2.455 1.00 57.75 89 GLN A N 1
ATOM 720 C CA . GLN A 1 89 ? 13.980 2.470 -2.503 1.00 57.75 89 GLN A CA 1
ATOM 721 C C . GLN A 1 89 ? 13.530 3.319 -3.706 1.00 57.75 89 GLN A C 1
ATOM 723 O O . GLN A 1 89 ? 13.574 4.543 -3.634 1.00 57.75 89 GLN A O 1
ATOM 728 N N . TYR A 1 90 ? 13.061 2.692 -4.790 1.00 56.88 90 TYR A N 1
ATOM 729 C CA . TYR A 1 90 ? 12.658 3.389 -6.017 1.00 56.88 90 TYR A CA 1
ATOM 730 C C . TYR A 1 90 ? 11.143 3.511 -6.179 1.00 56.88 90 TYR A C 1
ATOM 732 O O . TYR A 1 90 ? 10.679 4.356 -6.940 1.00 56.88 90 TYR A O 1
ATOM 740 N N . ILE A 1 91 ? 10.369 2.719 -5.433 1.00 59.84 91 ILE A N 1
ATOM 741 C CA . ILE A 1 91 ? 8.905 2.728 -5.497 1.00 59.84 91 ILE A CA 1
ATOM 742 C C . ILE A 1 91 ? 8.298 4.103 -5.183 1.00 59.84 91 ILE A C 1
ATOM 744 O O . ILE A 1 91 ? 7.458 4.515 -5.975 1.00 59.84 91 ILE A O 1
ATOM 748 N N . PRO A 1 92 ? 8.685 4.848 -4.121 1.00 57.50 92 PRO A N 1
ATOM 749 C CA . PRO A 1 92 ? 8.022 6.116 -3.803 1.00 57.50 92 PRO A CA 1
ATOM 750 C C . PRO A 1 92 ? 8.268 7.204 -4.855 1.00 57.50 92 PRO A C 1
ATOM 752 O O . PRO A 1 92 ? 7.377 8.006 -5.121 1.00 57.50 92 PRO A O 1
ATOM 755 N N . ASP A 1 93 ? 9.441 7.213 -5.491 1.00 60.31 93 ASP A N 1
ATOM 756 C CA . ASP A 1 93 ? 9.753 8.183 -6.544 1.00 60.31 93 ASP A CA 1
ATOM 757 C C . ASP A 1 93 ? 9.126 7.780 -7.897 1.00 60.31 93 ASP A C 1
ATOM 759 O O . ASP A 1 93 ? 8.776 8.634 -8.706 1.00 60.31 93 ASP A O 1
ATOM 763 N N . GLN A 1 94 ? 8.879 6.484 -8.122 1.00 62.44 94 GLN A N 1
ATOM 764 C CA . GLN A 1 94 ? 8.250 5.938 -9.335 1.00 62.44 94 GLN A CA 1
ATOM 765 C C . GLN A 1 94 ? 6.709 5.982 -9.329 1.00 62.44 94 GLN A C 1
ATOM 767 O O . GLN A 1 94 ? 6.094 5.594 -10.321 1.00 62.44 94 GLN A O 1
ATOM 772 N N . ILE A 1 95 ? 6.073 6.507 -8.269 1.00 59.19 95 ILE A N 1
ATOM 773 C CA . ILE A 1 95 ? 4.602 6.660 -8.168 1.00 59.19 95 ILE A CA 1
ATOM 774 C C . ILE A 1 95 ? 4.023 7.540 -9.302 1.00 59.19 95 ILE A C 1
ATOM 776 O O . ILE A 1 95 ? 2.834 7.476 -9.601 1.00 59.19 95 ILE A O 1
ATOM 780 N N . ALA A 1 96 ? 4.855 8.339 -9.975 1.00 62.25 96 ALA A N 1
ATOM 781 C CA . ALA A 1 96 ? 4.431 9.164 -11.106 1.00 62.25 96 ALA A CA 1
ATOM 782 C C . ALA A 1 96 ? 4.112 8.371 -12.391 1.00 62.25 96 ALA A C 1
ATOM 784 O O . ALA A 1 96 ? 3.362 8.869 -13.228 1.00 62.25 96 ALA A O 1
ATOM 785 N N . CYS A 1 97 ? 4.625 7.145 -12.542 1.00 71.50 97 CYS A N 1
ATOM 786 C CA . CYS A 1 97 ? 4.381 6.312 -13.722 1.00 71.50 97 CYS A CA 1
ATOM 787 C C . CYS A 1 97 ? 2.980 5.679 -13.654 1.00 71.50 97 CYS A C 1
ATOM 789 O O . CYS A 1 97 ? 2.812 4.530 -13.232 1.00 71.50 97 CYS A O 1
ATOM 791 N N . SER A 1 98 ? 1.956 6.448 -14.034 1.00 78.00 98 SER A N 1
ATOM 792 C CA . SER A 1 98 ? 0.548 6.041 -13.926 1.00 78.00 98 SER A CA 1
ATOM 793 C C . SER A 1 98 ? 0.229 4.767 -14.717 1.00 78.00 98 SER A C 1
ATOM 795 O O . SER A 1 98 ? -0.397 3.856 -14.175 1.00 78.00 98 SER A O 1
ATOM 797 N N . HIS A 1 99 ? 0.723 4.648 -15.956 1.00 83.56 99 HIS A N 1
ATOM 798 C CA . HIS A 1 99 ? 0.478 3.480 -16.806 1.00 83.56 99 HIS A CA 1
ATOM 799 C C . HIS A 1 99 ? 1.074 2.209 -16.195 1.00 83.56 99 HIS A C 1
ATOM 801 O O . HIS A 1 99 ? 0.443 1.151 -16.180 1.00 83.56 99 HIS A O 1
ATOM 807 N N . PHE A 1 100 ? 2.265 2.328 -15.610 1.00 84.94 100 PHE A N 1
ATOM 808 C CA . PHE A 1 100 ? 2.909 1.226 -14.916 1.00 84.94 100 PHE A CA 1
ATOM 809 C C . PHE A 1 100 ? 2.098 0.744 -13.709 1.00 84.94 100 PHE A C 1
ATOM 811 O O . PHE A 1 100 ? 1.796 -0.445 -13.616 1.00 84.94 100 PHE A O 1
ATOM 818 N N . ILE A 1 101 ? 1.684 1.647 -12.816 1.00 84.00 101 ILE A N 1
ATOM 819 C CA . ILE A 1 101 ? 0.914 1.302 -11.604 1.00 84.00 101 ILE A CA 1
ATOM 820 C C . ILE A 1 101 ? -0.444 0.692 -11.956 1.00 84.00 101 ILE A C 1
ATOM 822 O O . ILE A 1 101 ? -0.914 -0.220 -11.275 1.00 84.00 101 ILE A O 1
ATOM 826 N N . CYS A 1 102 ? -1.061 1.166 -13.037 1.00 86.69 102 CYS A N 1
ATOM 827 C CA . CYS A 1 102 ? -2.323 0.641 -13.537 1.00 86.69 102 CYS A CA 1
ATOM 828 C C . CYS A 1 102 ? -2.205 -0.737 -14.205 1.00 86.69 102 CYS A C 1
ATOM 830 O O . CYS A 1 102 ? -3.230 -1.323 -14.549 1.00 86.69 102 CYS A O 1
ATOM 832 N N . SER A 1 103 ? -0.997 -1.281 -14.378 1.00 88.44 103 SER A N 1
ATOM 833 C CA . SER A 1 103 ? -0.830 -2.615 -14.950 1.00 88.44 103 SER A CA 1
ATOM 834 C C . SER A 1 103 ? -1.461 -3.699 -14.069 1.00 88.44 103 SER A C 1
ATOM 836 O O . SER A 1 103 ? -1.335 -3.702 -12.840 1.00 88.44 103 SER A O 1
ATOM 838 N N . LEU A 1 104 ? -2.105 -4.675 -14.714 1.00 89.06 104 LEU A N 1
ATOM 839 C CA . LEU A 1 104 ? -2.832 -5.755 -14.039 1.00 89.06 104 LEU A CA 1
ATOM 840 C C . LEU A 1 104 ? -1.939 -6.545 -13.069 1.00 89.06 104 LEU A C 1
ATOM 842 O O . LEU A 1 104 ? -2.351 -6.878 -11.958 1.00 89.06 104 LEU A O 1
ATOM 846 N N . SER A 1 105 ? -0.692 -6.809 -13.472 1.00 87.06 105 SER A N 1
ATOM 847 C CA . SER A 1 105 ? 0.276 -7.548 -12.653 1.00 87.06 105 SER A CA 1
ATOM 848 C C . SER A 1 105 ? 0.599 -6.809 -11.355 1.00 87.06 105 SER A C 1
ATOM 850 O O . SER A 1 105 ? 0.646 -7.420 -10.291 1.00 87.06 105 SER A O 1
ATOM 852 N N . ILE A 1 106 ? 0.783 -5.487 -11.413 1.00 86.50 106 ILE A N 1
ATOM 853 C CA . ILE A 1 106 ? 1.100 -4.682 -10.229 1.00 86.50 106 ILE A CA 1
ATOM 854 C C . ILE A 1 106 ? -0.118 -4.530 -9.339 1.00 86.50 106 ILE A C 1
ATOM 856 O O . ILE A 1 106 ? 0.014 -4.697 -8.130 1.00 86.50 106 ILE A O 1
ATOM 860 N N . GLN A 1 107 ? -1.295 -4.286 -9.913 1.00 88.31 107 GLN A N 1
ATOM 861 C CA . GLN A 1 107 ? -2.539 -4.238 -9.147 1.00 88.31 107 GLN A CA 1
ATOM 862 C C . GLN A 1 107 ? -2.756 -5.536 -8.371 1.00 88.31 107 GLN A C 1
ATOM 864 O O . GLN A 1 107 ? -3.001 -5.485 -7.168 1.00 88.31 107 GLN A O 1
ATOM 869 N N . TYR A 1 108 ? -2.547 -6.692 -9.008 1.00 86.31 108 TYR A N 1
ATOM 870 C CA . TYR A 1 108 ? -2.622 -7.981 -8.325 1.00 86.31 108 TYR A CA 1
ATOM 871 C C . TYR A 1 108 ? -1.563 -8.121 -7.222 1.00 86.31 108 TYR A C 1
ATOM 873 O O . TYR A 1 108 ? -1.856 -8.625 -6.139 1.00 86.31 108 TYR A O 1
ATOM 881 N N . ILE A 1 109 ? -0.320 -7.691 -7.468 1.00 83.88 109 ILE A N 1
ATOM 882 C CA . ILE A 1 109 ? 0.750 -7.739 -6.460 1.00 83.88 109 ILE A CA 1
ATOM 883 C C . ILE A 1 109 ? 0.393 -6.860 -5.255 1.00 83.88 109 ILE A C 1
ATOM 885 O O . ILE A 1 109 ? 0.500 -7.320 -4.118 1.00 83.88 109 ILE A O 1
ATOM 889 N N . VAL A 1 110 ? -0.040 -5.621 -5.490 1.00 86.12 110 VAL A N 1
ATOM 890 C CA . VAL A 1 110 ? -0.436 -4.666 -4.447 1.00 86.12 110 VAL A CA 1
ATOM 891 C C . VAL A 1 110 ? -1.644 -5.184 -3.684 1.00 86.12 110 VAL A C 1
ATOM 893 O O . VAL A 1 110 ? -1.623 -5.172 -2.458 1.00 86.12 110 VAL A O 1
ATOM 896 N N . GLU A 1 111 ? -2.654 -5.712 -4.373 1.00 86.44 111 GLU A N 1
ATOM 897 C CA . GLU A 1 111 ? -3.811 -6.347 -3.747 1.00 86.44 111 GLU A CA 1
ATOM 898 C C . GLU A 1 111 ? -3.382 -7.543 -2.885 1.00 86.44 111 GLU A C 1
ATOM 900 O O . GLU A 1 111 ? -3.802 -7.684 -1.736 1.00 86.44 111 GLU A O 1
ATOM 905 N N . HIS A 1 112 ? -2.470 -8.379 -3.377 1.00 83.69 112 HIS A N 1
ATOM 906 C CA . HIS A 1 112 ? -1.955 -9.503 -2.606 1.00 83.69 112 HIS A CA 1
ATOM 907 C C . HIS A 1 112 ? -1.219 -9.053 -1.332 1.00 83.69 112 HIS A C 1
ATOM 909 O O . HIS A 1 112 ? -1.391 -9.662 -0.272 1.00 83.69 112 HIS A O 1
ATOM 915 N N . GLN A 1 113 ? -0.431 -7.973 -1.411 1.00 83.31 113 GLN A N 1
ATOM 916 C CA . GLN A 1 113 ? 0.201 -7.348 -0.243 1.00 83.31 113 GLN A CA 1
ATOM 917 C C . GLN A 1 113 ? -0.831 -6.713 0.697 1.00 83.31 113 GLN A C 1
ATOM 919 O O . GLN A 1 113 ? -0.705 -6.828 1.916 1.00 83.31 113 GLN A O 1
ATOM 924 N N . TRP A 1 114 ? -1.872 -6.092 0.140 1.00 86.00 114 TRP A N 1
ATOM 925 C CA . TRP A 1 114 ? -2.957 -5.455 0.881 1.00 86.00 114 TRP A CA 1
ATOM 926 C C . TRP A 1 114 ? -3.693 -6.455 1.780 1.00 86.00 114 TRP A C 1
ATOM 928 O O . TRP A 1 114 ? -3.951 -6.203 2.960 1.00 86.00 114 TRP A O 1
ATOM 938 N N . TRP A 1 115 ? -3.962 -7.633 1.229 1.00 82.94 115 TRP A N 1
ATOM 939 C CA . TRP A 1 115 ? -4.648 -8.728 1.901 1.00 82.94 115 TRP A CA 1
ATOM 940 C C . TRP A 1 115 ? -3.734 -9.605 2.767 1.00 82.94 115 TRP A C 1
ATOM 942 O O . TRP A 1 115 ? -4.226 -10.390 3.575 1.00 82.94 115 TRP A O 1
ATOM 952 N N . ASN A 1 116 ? -2.406 -9.516 2.616 1.00 81.06 116 ASN A N 1
ATOM 953 C CA . ASN A 1 116 ? -1.416 -10.317 3.357 1.00 81.06 116 ASN A CA 1
ATOM 954 C C . ASN A 1 116 ? -1.741 -11.834 3.386 1.00 81.06 116 ASN A C 1
ATOM 956 O O . ASN A 1 116 ? -1.488 -12.544 4.367 1.00 81.06 116 ASN A O 1
ATOM 960 N N . GLY A 1 117 ? -2.354 -12.336 2.308 1.00 75.44 117 GLY A N 1
ATOM 961 C CA . GLY A 1 117 ? -2.752 -13.737 2.164 1.00 75.44 117 GLY A CA 1
ATOM 962 C C . GLY A 1 117 ? -4.022 -14.165 2.915 1.00 75.44 117 GLY A C 1
ATOM 963 O O . GLY A 1 117 ? -4.163 -15.360 3.189 1.00 75.44 117 GLY A O 1
ATOM 964 N N . PHE A 1 118 ? -4.945 -13.256 3.243 1.00 79.12 118 PHE A N 1
ATOM 965 C CA . PHE A 1 118 ? -6.319 -13.614 3.623 1.00 79.12 118 PHE A CA 1
ATOM 966 C C . PHE A 1 118 ? -7.343 -12.838 2.796 1.00 79.12 118 PHE A C 1
ATOM 968 O O . PHE A 1 118 ? -7.105 -11.692 2.465 1.00 79.12 118 PHE A O 1
ATOM 975 N N . ASN A 1 119 ? -8.492 -13.432 2.486 1.00 77.94 119 ASN A N 1
ATOM 976 C CA . ASN A 1 119 ? -9.615 -12.727 1.865 1.00 77.94 119 ASN A CA 1
ATOM 977 C C . ASN A 1 119 ? -10.867 -12.911 2.735 1.00 77.94 119 ASN A C 1
ATOM 979 O O . ASN A 1 119 ? -11.168 -14.035 3.159 1.00 77.94 119 ASN A O 1
ATOM 983 N N . ALA A 1 120 ? -11.555 -11.812 3.048 1.00 78.50 120 ALA A N 1
ATOM 984 C CA . ALA A 1 120 ? -12.752 -11.797 3.883 1.00 78.50 120 ALA A CA 1
ATOM 985 C C . ALA A 1 120 ? -13.654 -10.599 3.564 1.00 78.50 120 ALA A C 1
ATOM 987 O O . ALA A 1 120 ? -13.192 -9.551 3.118 1.00 78.50 120 ALA A O 1
ATOM 988 N N . ASN A 1 121 ? -14.946 -10.736 3.872 1.00 84.06 121 ASN A N 1
ATOM 989 C CA . ASN A 1 121 ? -15.896 -9.634 3.748 1.00 84.06 121 ASN A CA 1
ATOM 990 C C . ASN A 1 121 ? -15.531 -8.487 4.710 1.00 84.06 121 ASN A C 1
ATOM 992 O O . ASN A 1 121 ? -15.220 -8.748 5.876 1.00 84.06 121 ASN A O 1
ATOM 996 N N . PRO A 1 122 ? -15.657 -7.216 4.289 1.00 82.25 122 PRO A N 1
ATOM 997 C CA . PRO A 1 122 ? -15.287 -6.062 5.114 1.00 82.25 122 PRO A CA 1
ATOM 998 C C . PRO A 1 122 ? -16.082 -5.989 6.426 1.00 82.25 122 PRO A C 1
ATOM 1000 O O . PRO A 1 122 ? -15.536 -5.639 7.470 1.00 82.25 122 PRO A O 1
ATOM 1003 N N . VAL A 1 123 ? -17.350 -6.415 6.410 1.00 84.38 123 VAL A N 1
ATOM 1004 C CA . VAL A 1 123 ? -18.185 -6.517 7.619 1.00 84.38 123 VAL A CA 1
ATOM 1005 C C . VAL A 1 123 ? -17.597 -7.516 8.618 1.00 84.38 123 VAL A C 1
ATOM 1007 O O . VAL A 1 123 ? -17.574 -7.252 9.815 1.00 84.38 123 VAL A O 1
ATOM 1010 N N . VAL A 1 124 ? -17.068 -8.646 8.144 1.00 83.88 124 VAL A N 1
ATOM 1011 C CA . VAL A 1 124 ? -16.452 -9.654 9.018 1.00 83.88 124 VAL A CA 1
ATOM 1012 C C . VAL A 1 124 ? -15.186 -9.092 9.661 1.00 83.88 124 VAL A C 1
ATOM 1014 O O . VAL A 1 124 ? -14.968 -9.325 10.846 1.00 83.88 124 VAL A O 1
ATOM 1017 N N . ILE A 1 125 ? -14.393 -8.299 8.932 1.00 85.06 125 ILE A N 1
ATOM 1018 C CA . ILE A 1 125 ? -13.204 -7.615 9.473 1.00 85.06 125 ILE A CA 1
ATOM 1019 C C . ILE A 1 125 ? -13.609 -6.654 10.602 1.00 85.06 125 ILE A C 1
ATOM 1021 O O . ILE A 1 125 ? -13.014 -6.696 11.678 1.00 85.06 125 ILE A O 1
ATOM 1025 N N . MET A 1 126 ? -14.667 -5.860 10.396 1.00 84.44 126 MET A N 1
ATOM 1026 C CA . MET A 1 126 ? -15.215 -4.954 11.415 1.00 84.44 126 MET A CA 1
ATOM 1027 C C . MET A 1 126 ? -15.709 -5.689 12.662 1.00 84.44 126 MET A C 1
ATOM 1029 O O . MET A 1 126 ? -15.362 -5.324 13.780 1.00 84.44 126 MET A O 1
ATOM 1033 N N . VAL A 1 127 ? -16.491 -6.756 12.487 1.00 84.88 127 VAL A N 1
ATOM 1034 C CA . VAL A 1 127 ? -17.026 -7.545 13.610 1.00 84.88 127 VAL A CA 1
ATOM 1035 C C . VAL A 1 127 ? -15.907 -8.273 14.363 1.00 84.88 127 VAL A C 1
ATOM 1037 O O . VAL A 1 127 ? -15.959 -8.407 15.585 1.00 84.88 127 VAL A O 1
ATOM 1040 N N . THR A 1 128 ? -14.856 -8.691 13.659 1.00 85.12 128 THR A N 1
ATOM 1041 C CA . THR A 1 128 ? -13.694 -9.365 14.254 1.00 85.12 128 THR A CA 1
ATOM 1042 C C . THR A 1 128 ? -12.918 -8.464 15.215 1.00 85.12 128 THR A C 1
ATOM 1044 O O . THR A 1 128 ? -12.338 -8.968 16.173 1.00 85.12 128 THR A O 1
ATOM 1047 N N . PHE A 1 129 ? -12.947 -7.139 15.029 1.00 80.06 129 PHE A N 1
ATOM 1048 C CA . PHE A 1 129 ? -12.373 -6.209 16.006 1.00 80.06 129 PHE A CA 1
ATOM 1049 C C . PHE A 1 129 ? -13.040 -6.346 17.384 1.00 80.06 129 PHE A C 1
ATOM 1051 O O . PHE A 1 129 ? -12.353 -6.420 18.400 1.00 80.06 129 PHE A O 1
ATOM 1058 N N . PHE A 1 130 ? -14.373 -6.443 17.419 1.00 82.94 130 PHE A N 1
ATOM 1059 C CA . PHE A 1 130 ? -15.137 -6.603 18.661 1.00 82.94 130 PHE A CA 1
ATOM 1060 C C . PHE A 1 130 ? -15.074 -8.025 19.222 1.00 82.94 130 PHE A C 1
ATOM 1062 O O . PHE A 1 130 ? -15.215 -8.225 20.427 1.00 82.94 130 PHE A O 1
ATOM 1069 N N . CYS A 1 131 ? -14.859 -9.022 18.364 1.00 83.06 131 CYS A N 1
ATOM 1070 C CA . CYS A 1 131 ? -14.747 -10.411 18.777 1.00 83.06 131 CYS A CA 1
ATOM 1071 C C . CYS A 1 131 ? -13.554 -11.093 18.084 1.00 83.06 131 CYS A C 1
ATOM 1073 O O . CYS A 1 131 ? -13.711 -11.681 17.009 1.00 83.06 131 CYS A O 1
ATOM 1075 N N . PRO A 1 132 ? -12.357 -11.081 18.708 1.00 79.62 132 PRO A N 1
ATOM 1076 C CA . PRO A 1 132 ? -11.146 -11.621 18.089 1.00 79.62 132 PRO A CA 1
ATOM 1077 C C . PRO A 1 132 ? -11.240 -13.132 17.832 1.00 79.62 132 PRO A C 1
ATOM 1079 O O . PRO A 1 132 ? -10.606 -13.645 16.915 1.00 79.62 132 PRO A O 1
ATOM 1082 N N . VAL A 1 133 ? -12.082 -13.860 18.576 1.00 79.38 133 VAL A N 1
ATOM 1083 C CA . VAL A 1 133 ? -12.282 -15.315 18.428 1.00 79.38 133 VAL A CA 1
ATOM 1084 C C . VAL A 1 133 ? -12.748 -15.701 17.011 1.00 79.38 133 VAL A C 1
ATOM 1086 O O . VAL A 1 133 ? -12.452 -16.807 16.547 1.00 79.38 133 VAL A O 1
ATOM 1089 N N . LEU A 1 134 ? -13.387 -14.782 16.270 1.00 79.19 134 LEU A N 1
ATOM 1090 C CA . LEU A 1 134 ? -13.828 -15.012 14.889 1.00 79.19 134 LEU A CA 1
ATOM 1091 C C . LEU A 1 134 ? -12.672 -15.290 13.918 1.00 79.19 134 LEU A C 1
ATOM 1093 O O . LEU A 1 134 ? -12.889 -15.985 12.927 1.00 79.19 134 LEU A O 1
ATOM 1097 N N . VAL A 1 135 ? -11.439 -14.857 14.203 1.00 78.12 135 VAL A N 1
ATOM 1098 C CA . VAL A 1 135 ? -10.269 -15.116 13.335 1.00 78.12 135 VAL A CA 1
ATOM 1099 C C . VAL A 1 135 ? -10.005 -16.616 13.146 1.00 78.12 135 VAL A C 1
ATOM 1101 O O . VAL A 1 135 ? -9.496 -17.045 12.107 1.00 78.12 135 VAL A O 1
ATOM 1104 N N . CYS A 1 136 ? -10.363 -17.446 14.130 1.00 70.25 136 CYS A N 1
ATOM 1105 C CA . CYS A 1 136 ? -10.105 -18.887 14.073 1.00 70.25 136 CYS A CA 1
ATOM 1106 C C . CYS A 1 136 ? -11.237 -19.696 13.430 1.00 70.25 136 CYS A C 1
ATOM 1108 O O . CYS A 1 136 ? -11.053 -20.883 13.149 1.00 70.25 136 CYS A O 1
ATOM 1110 N N . THR A 1 137 ? -12.353 -19.046 13.103 1.00 78.94 137 THR A N 1
ATOM 1111 C CA . THR A 1 137 ? -13.480 -19.643 12.377 1.00 78.94 137 THR A CA 1
ATOM 1112 C C . THR A 1 137 ? -13.172 -19.803 10.876 1.00 78.94 137 THR A C 1
ATOM 1114 O O . THR A 1 137 ? -12.226 -19.194 10.362 1.00 78.94 137 THR A O 1
ATOM 1117 N N . PRO A 1 138 ? -13.939 -20.628 10.134 1.00 68.50 138 PRO A N 1
ATOM 1118 C CA . PRO A 1 138 ? -13.754 -20.794 8.690 1.00 68.50 138 PRO A CA 1
ATOM 1119 C C . PRO A 1 138 ? -14.236 -19.597 7.852 1.00 68.50 138 PRO A C 1
ATOM 1121 O O . PRO A 1 138 ? -14.174 -19.676 6.630 1.00 68.50 138 PRO A O 1
ATOM 1124 N N . LEU A 1 139 ? -14.696 -18.495 8.465 1.00 65.50 139 LEU A N 1
ATOM 1125 C CA . LEU A 1 139 ? -15.153 -17.303 7.736 1.00 65.50 139 LEU A CA 1
ATOM 1126 C C . LEU A 1 139 ? -14.026 -16.587 6.972 1.00 65.50 139 LEU A C 1
ATOM 1128 O O . LEU A 1 139 ? -14.297 -15.793 6.074 1.00 65.50 139 LEU A O 1
ATOM 1132 N N . PHE A 1 140 ? -12.772 -16.870 7.316 1.00 70.00 140 PHE A N 1
ATOM 1133 C CA . PHE A 1 140 ? -11.603 -16.311 6.655 1.00 70.00 140 PHE A CA 1
ATOM 1134 C C . PHE A 1 140 ? -10.993 -17.3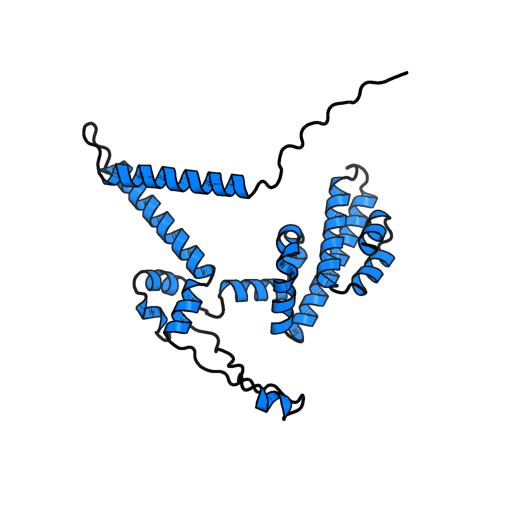15 5.678 1.00 70.00 140 PHE A C 1
ATOM 1136 O O . PHE A 1 140 ? -10.532 -18.393 6.075 1.00 70.00 140 PHE A O 1
ATOM 1143 N N . SER A 1 141 ? -10.915 -16.927 4.403 1.00 69.38 141 SER A N 1
ATOM 1144 C CA . SER A 1 141 ? -10.155 -17.673 3.404 1.00 69.38 141 SER A CA 1
ATOM 1145 C C . SER A 1 141 ? -8.679 -17.307 3.535 1.00 69.38 141 SER A C 1
ATOM 1147 O O . SER A 1 141 ? -8.228 -16.280 3.030 1.00 69.38 141 SER A O 1
ATOM 1149 N N . PHE A 1 142 ? -7.924 -18.117 4.279 1.00 71.75 142 PHE A N 1
ATOM 1150 C CA . PHE A 1 142 ? -6.478 -17.951 4.418 1.00 71.75 142 PHE A CA 1
ATOM 1151 C C . PHE A 1 142 ? -5.734 -18.746 3.346 1.00 71.75 142 PHE A C 1
ATOM 1153 O O . PHE A 1 142 ? -5.956 -19.948 3.182 1.00 71.75 142 PHE A O 1
ATOM 1160 N N . VAL A 1 143 ? -4.778 -18.095 2.684 1.00 67.12 143 VAL A N 1
ATOM 1161 C CA . VAL A 1 143 ? -3.839 -18.758 1.776 1.00 67.12 143 VAL A CA 1
ATOM 1162 C C . VAL A 1 143 ? -2.994 -19.758 2.586 1.00 67.12 143 VAL A C 1
ATOM 1164 O O . VAL A 1 143 ? -2.449 -19.394 3.640 1.00 67.12 143 VAL A O 1
ATOM 1167 N N . PRO A 1 144 ? -2.884 -21.026 2.138 1.00 60.03 144 PRO A N 1
ATOM 1168 C CA . PRO A 1 144 ? -2.133 -22.051 2.852 1.00 60.03 144 PRO A CA 1
ATOM 1169 C C . PRO A 1 144 ? -0.656 -21.670 2.966 1.00 60.03 144 PRO A C 1
ATOM 1171 O O . PRO A 1 144 ? -0.066 -21.116 2.036 1.00 60.03 144 PRO A O 1
ATOM 1174 N N . VAL A 1 145 ? -0.057 -21.978 4.115 1.00 60.25 145 VAL A N 1
ATOM 1175 C CA . VAL A 1 145 ? 1.364 -21.720 4.352 1.00 60.25 145 VAL A CA 1
ATOM 1176 C C . VAL A 1 145 ? 2.165 -22.776 3.602 1.00 60.25 145 VAL A C 1
ATOM 1178 O O . VAL A 1 145 ? 1.863 -23.970 3.670 1.00 60.25 145 VAL A O 1
ATOM 1181 N N . VAL A 1 146 ? 3.164 -22.317 2.858 1.00 58.81 146 VAL A N 1
ATOM 1182 C CA . VAL A 1 146 ? 4.147 -23.186 2.222 1.00 58.81 146 VAL A CA 1
ATOM 1183 C C . VAL A 1 146 ? 5.171 -23.542 3.287 1.00 58.81 146 VAL A C 1
ATOM 1185 O O . VAL A 1 146 ? 5.871 -22.661 3.782 1.00 58.81 146 VAL A O 1
ATOM 1188 N N . GLU A 1 147 ? 5.213 -24.807 3.681 1.00 49.81 147 GLU A N 1
ATOM 1189 C CA . GLU A 1 147 ? 6.187 -25.295 4.650 1.00 49.81 147 GLU A CA 1
ATOM 1190 C C . GLU A 1 147 ? 7.479 -25.577 3.873 1.00 49.81 147 GLU A C 1
ATOM 1192 O O . GLU A 1 147 ? 7.551 -26.520 3.084 1.00 49.81 147 GLU A O 1
ATOM 1197 N N . VAL A 1 148 ? 8.471 -24.693 4.013 1.00 50.78 148 VAL A N 1
ATOM 1198 C CA . VAL A 1 148 ? 9.836 -24.981 3.561 1.00 50.78 148 VAL A CA 1
ATOM 1199 C C . VAL A 1 148 ? 10.404 -25.954 4.584 1.00 50.78 148 VAL A C 1
ATOM 1201 O O . VAL A 1 148 ? 10.605 -25.599 5.745 1.00 50.78 148 VAL A O 1
ATOM 1204 N N . GLU A 1 149 ? 10.562 -27.211 4.179 1.00 40.12 149 GLU A N 1
ATOM 1205 C CA . GLU A 1 149 ? 11.154 -28.255 5.009 1.00 40.12 149 GLU A CA 1
ATOM 1206 C C . GLU A 1 149 ? 12.626 -27.893 5.263 1.00 40.12 149 GLU A C 1
ATOM 1208 O O . GLU A 1 149 ? 13.505 -28.166 4.451 1.00 40.12 149 GLU A O 1
ATOM 1213 N N . ASN A 1 150 ? 12.889 -27.212 6.382 1.00 45.97 150 ASN A N 1
ATOM 1214 C CA . ASN A 1 150 ? 14.218 -26.760 6.805 1.00 45.97 150 ASN A CA 1
ATOM 1215 C C . ASN A 1 150 ? 15.074 -27.923 7.344 1.00 45.97 150 ASN A C 1
ATOM 1217 O O . ASN A 1 150 ? 15.607 -27.852 8.450 1.00 45.97 150 ASN A O 1
ATOM 1221 N N . SER A 1 151 ? 15.219 -28.994 6.565 1.00 39.69 151 SER A N 1
ATOM 1222 C CA . SER A 1 151 ? 16.202 -30.049 6.811 1.00 39.69 151 SER A CA 1
ATOM 1223 C C . SER A 1 151 ? 17.365 -29.854 5.829 1.00 39.69 151 SER A C 1
ATOM 1225 O O . SER A 1 151 ? 17.313 -30.389 4.718 1.00 39.69 151 SER A O 1
ATOM 1227 N N . PRO A 1 152 ? 18.426 -29.102 6.193 1.00 51.09 152 PRO A N 1
ATOM 1228 C CA . PRO A 1 152 ? 19.540 -28.781 5.289 1.00 51.09 152 PRO A CA 1
ATOM 1229 C C . PRO A 1 152 ? 20.286 -30.018 4.760 1.00 51.09 152 PRO A C 1
ATOM 1231 O O . PRO A 1 152 ? 20.971 -29.930 3.746 1.00 51.09 152 PRO A O 1
ATOM 1234 N N . LEU A 1 153 ? 20.119 -31.182 5.397 1.00 46.38 153 LEU A N 1
ATOM 1235 C CA . LEU A 1 153 ? 20.697 -32.446 4.936 1.00 46.38 153 LEU A CA 1
ATOM 1236 C C . LEU A 1 153 ? 19.960 -33.085 3.749 1.00 46.38 153 LEU A C 1
ATOM 1238 O O . LEU A 1 153 ? 20.599 -33.768 2.959 1.00 46.38 153 LEU A O 1
ATOM 1242 N N . LEU A 1 154 ? 18.652 -32.869 3.579 1.00 43.81 154 LEU A N 1
ATOM 1243 C CA . LEU A 1 154 ? 17.891 -33.493 2.482 1.00 43.81 154 LEU A CA 1
ATOM 1244 C C . LEU A 1 154 ? 18.045 -32.734 1.155 1.00 43.81 154 LEU A C 1
ATOM 1246 O O . LEU A 1 154 ? 18.053 -33.343 0.087 1.00 43.81 154 LEU A O 1
ATOM 1250 N N . LEU A 1 155 ? 18.233 -31.414 1.236 1.00 50.12 155 LEU A N 1
ATOM 1251 C CA . LEU A 1 155 ? 18.378 -30.506 0.092 1.00 50.12 155 LEU A CA 1
ATOM 1252 C C . LEU A 1 155 ? 19.746 -30.638 -0.604 1.00 50.12 155 LEU A C 1
ATOM 1254 O O . LEU A 1 155 ? 19.878 -30.313 -1.777 1.00 50.12 155 LEU A O 1
ATOM 1258 N N . ALA A 1 156 ? 20.755 -31.156 0.105 1.00 55.56 156 ALA A N 1
ATOM 1259 C CA . ALA A 1 156 ? 22.068 -31.467 -0.462 1.00 55.56 156 ALA A CA 1
ATOM 1260 C C . ALA A 1 156 ? 22.120 -32.839 -1.166 1.00 55.56 156 ALA A C 1
ATOM 1262 O O . ALA A 1 156 ? 22.990 -33.059 -2.005 1.00 55.56 156 ALA A O 1
ATOM 1263 N N . ILE A 1 157 ? 21.213 -33.765 -0.825 1.00 58.34 157 ILE A N 1
ATOM 1264 C CA . ILE A 1 157 ? 21.228 -35.154 -1.324 1.00 58.34 157 ILE A CA 1
ATOM 1265 C C . ILE A 1 157 ? 20.353 -35.321 -2.577 1.00 58.34 157 ILE A C 1
ATOM 1267 O O . ILE A 1 157 ? 20.628 -36.181 -3.413 1.00 58.34 157 ILE A O 1
ATOM 1271 N N . LEU A 1 158 ? 19.321 -34.493 -2.749 1.00 45.31 158 LEU A N 1
ATOM 1272 C CA . LEU A 1 158 ? 18.448 -34.517 -3.922 1.00 45.31 158 LEU A CA 1
ATOM 1273 C C . LEU A 1 158 ? 18.749 -33.298 -4.798 1.00 45.31 158 LEU A C 1
ATOM 1275 O O . LEU A 1 158 ? 18.566 -32.162 -4.376 1.00 45.31 158 LEU A O 1
ATOM 1279 N N . GLY A 1 159 ? 19.247 -33.549 -6.012 1.00 45.91 159 GLY A N 1
ATOM 1280 C CA . GLY A 1 159 ? 19.521 -32.522 -7.019 1.00 45.91 159 GLY A CA 1
ATOM 1281 C C . GLY A 1 159 ? 18.282 -31.699 -7.428 1.00 45.91 159 GLY A C 1
ATOM 1282 O O . GLY A 1 159 ? 17.194 -31.882 -6.885 1.00 45.91 159 GLY A O 1
ATOM 1283 N N . PRO A 1 160 ? 18.420 -30.787 -8.409 1.00 46.53 160 PRO A N 1
ATOM 1284 C CA . PRO A 1 160 ? 17.441 -29.746 -8.710 1.00 46.53 160 PRO A CA 1
ATOM 1285 C C . PRO A 1 160 ? 16.249 -30.319 -9.491 1.00 46.53 160 PRO A C 1
ATOM 1287 O O . PRO A 1 160 ? 16.127 -30.115 -10.695 1.00 46.53 160 PRO A O 1
ATOM 1290 N N . SER A 1 161 ? 15.381 -31.073 -8.823 1.00 39.94 161 SER A N 1
ATOM 1291 C CA . SER A 1 161 ? 14.165 -31.625 -9.415 1.00 39.94 161 SER A CA 1
ATOM 1292 C C . SER A 1 161 ? 12.979 -31.407 -8.479 1.00 39.94 161 SER A C 1
ATOM 1294 O O . SER A 1 161 ? 12.918 -31.967 -7.389 1.00 39.94 161 SER A O 1
ATOM 1296 N N . GLU A 1 162 ? 12.085 -30.532 -8.941 1.00 44.06 162 GLU A N 1
ATOM 1297 C CA . GLU A 1 162 ? 10.747 -30.191 -8.445 1.00 44.06 162 GLU A CA 1
ATOM 1298 C C . GLU A 1 162 ? 10.561 -30.023 -6.924 1.00 44.06 162 GLU A C 1
ATOM 1300 O O . GLU A 1 162 ? 10.306 -30.972 -6.180 1.00 44.06 162 GLU A O 1
ATOM 1305 N N . GLU A 1 163 ? 10.539 -28.759 -6.476 1.00 43.19 163 GLU A N 1
ATOM 1306 C CA . GLU A 1 163 ? 9.999 -28.337 -5.177 1.00 43.19 163 GLU A CA 1
ATOM 1307 C C . GLU A 1 163 ? 8.519 -28.755 -5.034 1.00 43.19 163 GLU A C 1
ATOM 1309 O O . GLU A 1 163 ? 7.592 -27.968 -5.252 1.00 43.19 163 GLU A O 1
ATOM 1314 N N . LYS A 1 164 ? 8.250 -29.987 -4.592 1.00 40.28 164 LYS A N 1
ATOM 1315 C CA . LYS A 1 164 ? 6.938 -30.362 -4.043 1.00 40.28 164 LYS A CA 1
ATOM 1316 C C . LYS A 1 164 ? 6.785 -29.746 -2.658 1.00 40.28 164 LYS A C 1
ATOM 1318 O O . LYS A 1 164 ? 6.873 -30.419 -1.635 1.00 40.28 164 LYS A O 1
ATOM 1323 N N . SER A 1 165 ? 6.551 -28.437 -2.623 1.00 54.84 165 SER A N 1
ATOM 1324 C CA . SER A 1 165 ? 6.312 -27.716 -1.381 1.00 54.84 165 SER A CA 1
ATOM 1325 C C . SER A 1 165 ? 5.032 -28.248 -0.719 1.00 54.84 165 SER A C 1
ATOM 1327 O O . SER A 1 165 ? 3.931 -28.054 -1.255 1.00 54.84 165 SER A O 1
ATOM 1329 N N . LYS A 1 166 ? 5.143 -28.932 0.426 1.00 53.69 166 LYS A N 1
ATOM 1330 C CA . LYS A 1 166 ? 3.967 -29.355 1.199 1.00 53.69 166 LYS A CA 1
ATOM 1331 C C . LYS A 1 166 ? 3.241 -28.105 1.708 1.00 53.69 166 LYS A C 1
ATOM 1333 O O . LYS A 1 166 ? 3.842 -27.188 2.265 1.00 53.69 166 LYS A O 1
ATOM 1338 N N . ARG A 1 167 ? 1.931 -28.039 1.460 1.00 65.25 167 ARG A N 1
ATOM 1339 C CA . ARG A 1 167 ? 1.069 -26.931 1.896 1.00 65.25 167 ARG A CA 1
ATOM 1340 C C . ARG A 1 167 ? 0.324 -27.346 3.157 1.00 65.25 167 ARG A C 1
ATOM 1342 O O . ARG A 1 167 ? -0.408 -28.334 3.132 1.00 65.25 167 ARG A O 1
ATOM 1349 N N . ARG A 1 168 ? 0.467 -26.573 4.235 1.00 74.75 168 ARG A N 1
ATOM 1350 C CA . ARG A 1 168 ? -0.209 -26.815 5.518 1.00 74.75 168 ARG A CA 1
ATOM 1351 C C . ARG A 1 168 ? -1.251 -25.728 5.804 1.00 74.75 168 ARG A C 1
ATOM 1353 O O . ARG A 1 168 ? -1.094 -24.566 5.421 1.00 74.75 168 ARG A O 1
ATOM 1360 N N . LYS A 1 169 ? -2.340 -26.104 6.488 1.00 71.69 169 LYS A N 1
ATOM 1361 C CA . LYS A 1 169 ? -3.333 -25.144 7.004 1.00 71.69 169 LYS A CA 1
ATOM 1362 C C . LYS A 1 169 ? -2.727 -24.346 8.177 1.00 71.69 169 LYS A C 1
ATOM 1364 O O . LYS A 1 169 ? -2.161 -24.975 9.072 1.00 71.69 169 LYS A O 1
ATOM 1369 N N . PRO A 1 170 ? -2.853 -23.005 8.204 1.00 74.62 170 PRO A N 1
ATOM 1370 C CA . PRO A 1 170 ? -2.271 -22.179 9.262 1.00 74.62 170 PRO A CA 1
ATOM 1371 C C . PRO A 1 170 ? -2.921 -22.440 10.626 1.00 74.62 170 PRO A C 1
ATOM 1373 O O . PRO A 1 170 ? -4.140 -22.622 10.724 1.00 74.62 170 PRO A O 1
ATOM 1376 N N . THR A 1 171 ? -2.106 -22.403 11.678 1.00 80.75 171 THR A N 1
ATOM 1377 C CA . THR A 1 171 ? -2.543 -22.519 13.079 1.00 80.75 171 THR A CA 1
ATOM 1378 C C . THR A 1 171 ? -3.306 -21.258 13.509 1.00 80.75 171 THR A C 1
ATOM 1380 O O . THR A 1 171 ? -3.082 -20.180 12.966 1.00 80.75 171 THR A O 1
ATOM 1383 N N . CYS A 1 172 ? -4.195 -21.351 14.506 1.00 77.62 172 CYS A N 1
ATOM 1384 C CA . CYS A 1 172 ? -4.990 -20.215 15.008 1.00 77.62 172 CYS A CA 1
ATOM 1385 C C . CYS A 1 172 ? -4.117 -18.992 15.383 1.00 77.62 172 CYS A C 1
ATOM 1387 O O . CYS A 1 172 ? -4.398 -17.885 14.934 1.00 77.62 172 CYS A O 1
ATOM 1389 N N . SER A 1 173 ? -2.986 -19.188 16.072 1.00 79.56 173 SER A N 1
ATOM 1390 C CA . SER A 1 173 ? -2.033 -18.102 16.383 1.00 79.56 173 SER A CA 1
ATOM 1391 C C . SER A 1 173 ? -1.408 -17.460 15.131 1.00 79.56 173 SER A C 1
ATOM 1393 O O . SER A 1 173 ? -1.291 -16.239 15.026 1.00 79.56 173 SER A O 1
ATOM 1395 N N . GLU A 1 174 ? -1.074 -18.262 14.117 1.00 79.81 174 GLU A N 1
ATOM 1396 C CA . GLU A 1 174 ? -0.524 -17.748 12.858 1.00 79.81 174 GLU A CA 1
ATOM 1397 C C . GLU A 1 174 ? -1.558 -16.936 12.076 1.00 79.81 174 GLU A C 1
ATOM 1399 O O . GLU A 1 174 ? -1.202 -15.921 11.476 1.00 79.81 174 GLU A O 1
ATOM 1404 N N . LYS A 1 175 ? -2.832 -17.352 12.111 1.00 81.81 175 LYS A N 1
ATOM 1405 C CA . LYS A 1 175 ? -3.952 -16.595 11.535 1.00 81.81 175 LYS A CA 1
ATOM 1406 C C . LYS A 1 175 ? -4.087 -15.230 12.205 1.00 81.81 175 LYS A C 1
ATOM 1408 O O . LYS A 1 175 ? -4.142 -14.228 11.501 1.00 81.81 175 LYS A O 1
ATOM 1413 N N . PHE A 1 176 ? -4.049 -15.182 13.539 1.00 83.50 176 PHE A N 1
ATOM 1414 C CA . PHE A 1 176 ? -4.068 -13.928 14.297 1.00 83.50 176 PHE A CA 1
ATOM 1415 C C . PHE A 1 176 ? -2.910 -13.005 13.928 1.00 83.50 176 PHE A C 1
ATOM 1417 O O . PHE A 1 176 ? -3.130 -11.837 13.608 1.00 83.50 176 PHE A O 1
ATOM 1424 N N . ARG A 1 177 ? -1.679 -13.528 13.900 1.00 82.62 177 ARG A N 1
ATOM 1425 C CA . ARG A 1 177 ? -0.501 -12.733 13.531 1.00 82.62 177 ARG A CA 1
ATOM 1426 C C . ARG A 1 177 ? -0.622 -12.169 12.116 1.00 82.62 177 ARG A C 1
ATOM 1428 O O . ARG A 1 177 ? -0.351 -10.989 11.905 1.00 82.62 177 ARG A O 1
ATOM 1435 N N . LYS A 1 178 ? -1.036 -12.993 11.148 1.00 81.31 178 LYS A N 1
ATOM 1436 C CA . LYS A 1 178 ? -1.234 -12.563 9.754 1.00 81.31 178 LYS A CA 1
ATOM 1437 C C . LYS A 1 178 ? -2.330 -11.505 9.630 1.00 81.31 178 LYS A C 1
ATOM 1439 O O . LYS A 1 178 ? -2.129 -10.528 8.913 1.00 81.31 178 LYS A O 1
ATOM 1444 N N . PHE A 1 179 ? -3.435 -11.677 10.356 1.00 85.12 179 PHE A N 1
ATOM 1445 C CA . PHE A 1 179 ? -4.568 -10.755 10.355 1.00 85.12 179 PHE A CA 1
ATOM 1446 C C . PHE A 1 179 ? -4.189 -9.370 10.892 1.00 85.12 179 PHE A C 1
ATOM 1448 O O . PHE A 1 179 ? -4.417 -8.378 10.207 1.00 85.12 179 PHE A O 1
ATOM 1455 N N . TYR A 1 180 ? -3.550 -9.287 12.065 1.00 83.62 180 TYR A N 1
ATOM 1456 C CA . TYR A 1 180 ? -3.182 -7.998 12.674 1.00 83.62 180 TYR A CA 1
ATOM 1457 C C . TYR A 1 180 ? -1.994 -7.302 12.000 1.00 83.62 180 TYR A C 1
ATOM 1459 O O . TYR A 1 180 ? -1.840 -6.086 12.100 1.00 83.62 180 TYR A O 1
ATOM 1467 N N . THR A 1 181 ? -1.150 -8.051 11.291 1.00 85.38 181 THR A N 1
ATOM 1468 C CA . THR A 1 181 ? -0.019 -7.468 10.555 1.00 85.38 181 THR A CA 1
ATOM 1469 C C . THR A 1 181 ? -0.464 -6.838 9.230 1.00 85.38 181 THR A C 1
ATOM 1471 O O . THR A 1 181 ? 0.217 -5.946 8.722 1.00 85.38 181 THR A O 1
ATOM 1474 N N . ALA A 1 182 ? -1.605 -7.266 8.683 1.00 86.75 182 ALA A N 1
ATOM 1475 C CA . ALA A 1 182 ? -2.074 -6.835 7.374 1.00 86.75 182 ALA A CA 1
ATOM 1476 C C . ALA A 1 182 ? -2.459 -5.346 7.330 1.00 86.75 182 ALA A C 1
ATOM 1478 O O . ALA A 1 182 ? -3.075 -4.836 8.274 1.00 86.75 182 ALA A O 1
ATOM 1479 N N . PRO A 1 183 ? -2.155 -4.647 6.222 1.00 87.50 183 PRO A N 1
ATOM 1480 C CA . PRO A 1 183 ? -2.445 -3.223 6.088 1.00 87.50 183 PRO A CA 1
ATOM 1481 C C . PRO A 1 183 ? -3.951 -2.940 6.048 1.00 87.50 183 PRO A C 1
ATOM 1483 O O . PRO A 1 183 ? -4.382 -1.965 6.657 1.00 87.50 183 PRO A O 1
ATOM 1486 N N . ILE A 1 184 ? -4.766 -3.818 5.445 1.00 88.25 184 ILE A N 1
ATOM 1487 C CA . ILE A 1 184 ? -6.228 -3.659 5.423 1.00 88.25 184 ILE A CA 1
ATOM 1488 C C . ILE A 1 184 ? -6.834 -3.628 6.834 1.00 88.25 184 ILE A C 1
ATOM 1490 O O . ILE A 1 184 ? -7.691 -2.798 7.135 1.00 88.25 184 ILE A O 1
ATOM 1494 N N . THR A 1 185 ? -6.356 -4.493 7.730 1.00 87.75 185 THR A N 1
ATOM 1495 C CA . THR A 1 185 ? -6.823 -4.552 9.119 1.00 87.75 185 THR A CA 1
ATOM 1496 C C . THR A 1 185 ? -6.428 -3.289 9.870 1.00 87.75 185 THR A C 1
ATOM 1498 O O . THR A 1 185 ? -7.252 -2.719 10.585 1.00 87.75 185 THR A O 1
ATOM 1501 N N . LYS A 1 186 ? -5.188 -2.819 9.680 1.00 88.81 186 LYS A N 1
ATOM 1502 C CA . LYS A 1 186 ? -4.716 -1.557 10.266 1.00 88.81 186 LYS A CA 1
ATOM 1503 C C . LYS A 1 186 ? -5.569 -0.386 9.791 1.00 88.81 186 LYS A C 1
ATOM 1505 O O . LYS A 1 186 ? -6.061 0.364 10.625 1.00 88.81 186 LYS A O 1
ATOM 1510 N N . PHE A 1 187 ? -5.814 -0.283 8.484 1.00 91.12 187 PHE A N 1
ATOM 1511 C CA . PHE A 1 187 ? -6.647 0.764 7.893 1.00 91.12 187 PHE A CA 1
ATOM 1512 C C . PHE A 1 187 ? -8.035 0.822 8.538 1.00 91.12 187 PHE A C 1
ATOM 1514 O O . PHE A 1 187 ? -8.439 1.865 9.047 1.00 91.12 187 PHE A O 1
ATOM 1521 N N . TYR A 1 188 ? -8.740 -0.309 8.588 1.00 89.88 188 TYR A N 1
ATOM 1522 C CA . TYR A 1 188 ? -10.071 -0.358 9.187 1.00 89.88 188 TYR A CA 1
ATOM 1523 C C . TYR A 1 188 ? -10.066 -0.100 10.695 1.00 89.88 188 TYR A C 1
ATOM 1525 O O . TYR A 1 188 ? -10.993 0.523 11.204 1.00 89.88 188 TYR A O 1
ATOM 1533 N N . THR A 1 189 ? -9.018 -0.523 11.401 1.00 87.50 189 THR A N 1
ATOM 1534 C CA . THR A 1 189 ? -8.852 -0.236 12.832 1.00 87.50 189 THR A CA 1
ATOM 1535 C C . THR A 1 189 ? -8.708 1.270 13.062 1.00 87.50 189 THR A C 1
ATOM 1537 O O . THR A 1 189 ? -9.445 1.834 13.867 1.00 87.50 189 THR A O 1
ATOM 1540 N N . HIS A 1 190 ? -7.830 1.944 12.310 1.00 89.19 190 HIS A N 1
ATOM 1541 C CA . HIS A 1 190 ? -7.678 3.400 12.380 1.00 89.19 190 HIS A CA 1
ATOM 1542 C C . HIS A 1 190 ? -8.978 4.127 12.015 1.00 89.19 190 HIS A C 1
ATOM 1544 O O . HIS A 1 190 ? -9.401 5.022 12.744 1.00 89.19 190 HIS A O 1
ATOM 1550 N N . ALA A 1 191 ? -9.654 3.704 10.942 1.00 91.25 191 ALA A N 1
ATOM 1551 C CA . ALA A 1 191 ? -10.926 4.285 10.522 1.00 91.25 191 ALA A CA 1
ATOM 1552 C C . ALA A 1 191 ? -12.023 4.135 11.593 1.00 91.25 191 ALA A C 1
ATOM 1554 O O . ALA A 1 191 ? -12.757 5.086 11.858 1.00 91.25 191 ALA A O 1
ATOM 1555 N N . LEU A 1 192 ? -12.117 2.968 12.240 1.00 90.19 192 LEU A N 1
ATOM 1556 C CA . LEU A 1 192 ? -13.093 2.706 13.299 1.00 90.19 192 LEU A CA 1
ATOM 1557 C C . LEU A 1 192 ? -12.819 3.553 14.549 1.00 90.19 192 LEU A C 1
ATOM 1559 O O . LEU A 1 192 ? -13.749 4.147 15.091 1.00 90.19 192 LEU A O 1
ATOM 1563 N N . PHE A 1 193 ? -11.561 3.642 14.993 1.00 88.88 193 PHE A N 1
ATOM 1564 C CA . PHE A 1 193 ? -11.183 4.495 16.125 1.00 88.88 193 PHE A CA 1
ATOM 1565 C C . PHE A 1 193 ? -11.458 5.968 15.842 1.00 88.88 193 PHE A C 1
ATOM 1567 O O . PHE A 1 193 ? -11.988 6.666 16.704 1.00 88.88 193 PHE A O 1
ATOM 1574 N N . TYR A 1 194 ? -11.152 6.429 14.630 1.00 90.56 194 TYR A N 1
ATOM 1575 C CA . TYR A 1 194 ? -11.434 7.796 14.216 1.00 90.56 194 TYR A CA 1
ATOM 1576 C C . TYR A 1 194 ? -12.940 8.082 14.185 1.00 90.56 194 TYR A C 1
ATOM 1578 O O . TYR A 1 194 ? -13.387 9.090 14.727 1.00 90.56 194 TYR A O 1
ATOM 1586 N N . LEU A 1 195 ? -13.748 7.163 13.645 1.00 93.19 195 LEU A N 1
ATOM 1587 C CA . LEU A 1 195 ? -15.206 7.280 13.663 1.00 93.19 195 LEU A CA 1
ATOM 1588 C C . LEU A 1 195 ? -15.752 7.324 15.098 1.00 93.19 195 LEU A C 1
ATOM 1590 O O . LEU A 1 195 ? -16.573 8.181 15.419 1.00 93.19 195 LEU A O 1
ATOM 1594 N N . ALA A 1 196 ? -15.283 6.430 15.972 1.00 90.88 196 ALA A N 1
ATOM 1595 C CA . ALA A 1 196 ? -15.677 6.409 17.377 1.00 90.88 196 ALA A CA 1
ATOM 1596 C C . ALA A 1 196 ? -15.287 7.710 18.094 1.00 90.88 196 ALA A C 1
ATOM 1598 O O . ALA A 1 196 ? -16.090 8.256 18.850 1.00 90.88 196 ALA A O 1
ATOM 1599 N N . PHE A 1 197 ? -14.094 8.242 17.812 1.00 90.44 197 PHE A N 1
ATOM 1600 C CA . PHE A 1 197 ? -13.646 9.533 18.322 1.00 90.44 197 PHE A CA 1
ATOM 1601 C C . PHE A 1 197 ? -14.532 10.680 17.829 1.00 90.44 197 PHE A C 1
ATOM 1603 O O . PHE A 1 197 ? -14.921 11.513 18.639 1.00 90.44 197 PHE A O 1
ATOM 1610 N N . ILE A 1 198 ? -14.923 10.702 16.549 1.00 91.94 198 ILE A N 1
ATOM 1611 C CA . ILE A 1 198 ? -15.853 11.710 16.013 1.00 91.94 198 ILE A CA 1
ATOM 1612 C C . ILE A 1 198 ? -17.210 11.634 16.713 1.00 91.94 198 ILE A C 1
ATOM 1614 O O . ILE A 1 198 ? -17.754 12.664 17.102 1.00 91.94 198 ILE A O 1
ATOM 1618 N N . VAL A 1 199 ? -17.766 10.433 16.892 1.00 92.50 199 VAL A N 1
ATOM 1619 C CA . VAL A 1 199 ? -19.055 10.256 17.579 1.00 92.50 199 VAL A CA 1
ATOM 1620 C C . VAL A 1 199 ? -18.954 10.708 19.035 1.00 92.50 199 VAL A C 1
ATOM 1622 O O . VAL A 1 199 ? -19.827 11.424 19.522 1.00 92.50 199 VAL A O 1
ATOM 1625 N N . PHE A 1 200 ? -17.874 10.340 19.723 1.00 90.81 200 PHE A N 1
ATOM 1626 C CA . PHE A 1 200 ? -17.619 10.747 21.102 1.00 90.81 200 PHE A CA 1
ATOM 1627 C C . PHE A 1 200 ? -17.406 12.263 21.234 1.00 90.81 200 PHE A C 1
ATOM 1629 O O . PHE A 1 200 ? -17.932 12.890 22.154 1.00 90.81 200 PHE A O 1
ATOM 1636 N N . TYR A 1 201 ? -16.690 12.864 20.285 1.00 90.31 201 TYR A N 1
ATOM 1637 C CA . TYR A 1 201 ? -16.513 14.307 20.164 1.00 90.31 201 TYR A CA 1
ATOM 1638 C C . TYR A 1 201 ? -17.857 15.011 19.970 1.00 90.31 201 TYR A C 1
ATOM 1640 O O . TYR A 1 201 ? -18.200 15.900 20.747 1.00 90.31 201 TYR A O 1
ATOM 1648 N N . ALA A 1 202 ? -18.653 14.571 18.993 1.00 92.44 202 ALA A N 1
ATOM 1649 C CA . ALA A 1 202 ? -19.970 15.128 18.710 1.00 92.44 202 ALA A CA 1
ATOM 1650 C C . ALA A 1 202 ? -20.909 15.006 19.920 1.00 92.44 202 ALA A C 1
ATOM 1652 O O . ALA A 1 202 ? -21.589 15.969 20.265 1.00 92.44 202 ALA A O 1
ATOM 1653 N N . TYR A 1 203 ? -20.900 13.862 20.611 1.00 91.25 203 TYR A N 1
ATOM 1654 C CA . TYR A 1 203 ? -21.649 13.661 21.852 1.00 91.25 203 TYR A CA 1
ATOM 1655 C C . TYR A 1 203 ? -21.212 14.637 22.954 1.00 91.25 203 TYR A C 1
ATOM 1657 O O . TYR A 1 203 ? -22.050 15.277 23.590 1.00 91.25 203 TYR A O 1
ATOM 1665 N N . THR A 1 204 ? -19.903 14.786 23.162 1.00 89.44 204 THR A N 1
ATOM 1666 C CA . THR A 1 204 ? -19.348 15.667 24.199 1.00 89.44 204 THR A CA 1
ATOM 1667 C C . THR A 1 204 ? -19.649 17.136 23.906 1.00 89.44 204 THR A C 1
ATOM 1669 O O . THR A 1 204 ? -20.010 17.872 24.815 1.00 89.44 204 THR A O 1
ATOM 1672 N N . VAL A 1 205 ? -19.590 17.565 22.644 1.00 88.38 205 VAL A N 1
ATOM 1673 C CA . VAL A 1 205 ? -19.962 18.933 22.251 1.00 88.38 205 VAL A CA 1
ATOM 1674 C C . VAL A 1 205 ? -21.470 19.165 22.388 1.00 88.38 205 VAL A C 1
ATOM 1676 O O . VAL A 1 205 ? -21.883 20.214 22.873 1.00 88.38 205 VAL A O 1
ATOM 1679 N N . ALA A 1 206 ? -22.301 18.194 22.001 1.00 88.19 206 ALA A N 1
ATOM 1680 C CA . ALA A 1 206 ? -23.755 18.340 22.029 1.00 88.19 206 ALA A CA 1
ATOM 1681 C C . ALA A 1 206 ? -24.360 18.276 23.444 1.00 88.19 206 ALA A C 1
ATOM 1683 O O . ALA A 1 206 ? -25.341 18.963 23.719 1.00 88.19 206 ALA A O 1
ATOM 1684 N N . VAL A 1 207 ? -23.814 17.438 24.333 1.00 83.62 207 VAL A N 1
ATOM 1685 C CA . VAL A 1 207 ? -24.399 17.140 25.661 1.00 83.62 207 VAL A CA 1
ATOM 1686 C C . VAL A 1 207 ? -23.474 17.535 26.816 1.00 83.62 207 VAL A C 1
ATOM 1688 O O . VAL A 1 207 ? -23.937 17.809 27.927 1.00 83.62 207 VAL A O 1
ATOM 1691 N N . GLY A 1 208 ? -22.163 17.521 26.583 1.00 71.56 208 GLY A N 1
ATOM 1692 C CA . GLY A 1 208 ? -21.143 17.674 27.618 1.00 71.56 208 GLY A CA 1
ATOM 1693 C C . GLY A 1 208 ? -20.897 19.113 28.057 1.00 71.56 208 GLY A C 1
ATOM 1694 O O . GLY A 1 208 ? -20.598 19.301 29.234 1.00 71.56 208 GLY A O 1
ATOM 1695 N N . ILE A 1 209 ? -21.105 20.101 27.175 1.00 77.75 209 ILE A N 1
ATOM 1696 C CA . ILE A 1 209 ? -20.783 21.507 27.456 1.00 77.75 209 ILE A CA 1
ATOM 1697 C C . ILE A 1 209 ? -21.749 22.071 28.498 1.00 77.75 209 ILE A C 1
ATOM 1699 O O . ILE A 1 209 ? -22.889 22.438 28.203 1.00 77.75 209 ILE A O 1
ATOM 1703 N N . ARG A 1 210 ? -21.274 22.161 29.742 1.00 77.62 210 ARG A N 1
ATOM 1704 C CA . ARG A 1 210 ? -21.984 22.805 30.851 1.00 77.62 210 ARG A CA 1
ATOM 1705 C C . ARG A 1 210 ? -21.210 24.050 31.284 1.00 77.62 210 ARG A C 1
ATOM 1707 O O . ARG A 1 210 ? -20.014 23.954 31.534 1.00 77.62 210 ARG A O 1
ATOM 1714 N N . PRO A 1 211 ? -21.870 25.209 31.456 1.00 78.38 211 PRO A N 1
ATOM 1715 C CA . PRO A 1 211 ? -21.180 26.490 31.635 1.00 78.38 211 PRO A CA 1
ATOM 1716 C C . PRO A 1 211 ? -20.301 26.585 32.895 1.00 78.38 211 PRO A C 1
ATOM 1718 O O . PRO A 1 211 ? -19.401 27.412 32.926 1.00 78.38 211 PRO A O 1
ATOM 1721 N N . ASN A 1 212 ? -20.526 25.744 33.912 1.00 82.00 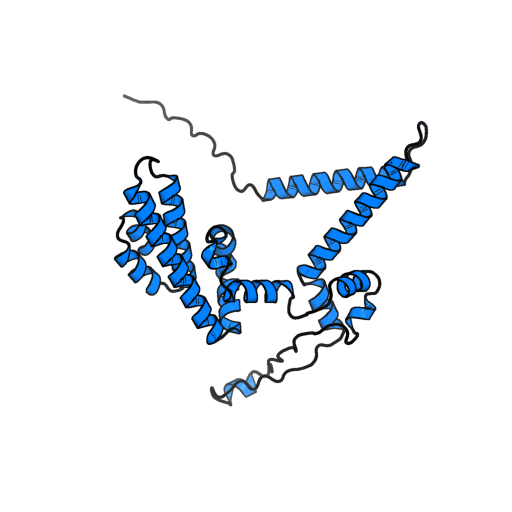212 ASN A N 1
ATOM 1722 C CA . ASN A 1 212 ? -19.833 25.821 35.207 1.00 82.00 212 ASN A CA 1
ATOM 1723 C C . ASN A 1 212 ? -19.152 24.508 35.640 1.00 82.00 212 ASN A C 1
ATOM 1725 O O . ASN A 1 212 ? -18.816 24.358 36.815 1.00 82.00 212 ASN A O 1
ATOM 1729 N N . TYR A 1 213 ? -18.981 23.528 34.746 1.00 83.50 213 TYR A N 1
ATOM 1730 C CA . TYR A 1 213 ? -18.357 22.252 35.106 1.00 83.50 213 TYR A CA 1
ATOM 1731 C C . TYR A 1 213 ? -17.608 21.645 33.924 1.00 83.50 213 TYR A C 1
ATOM 1733 O O . TYR A 1 213 ? -18.225 21.372 32.899 1.00 83.50 213 TYR A O 1
ATOM 1741 N N . VAL A 1 214 ? -16.310 21.383 34.109 1.00 84.19 214 VAL A N 1
ATOM 1742 C CA . VAL A 1 214 ? -15.498 20.660 33.126 1.00 84.19 214 VAL A CA 1
ATOM 1743 C C . VAL A 1 214 ? -15.697 19.166 33.326 1.00 84.19 214 VAL A C 1
ATOM 1745 O O . VAL A 1 214 ? -15.362 18.614 34.377 1.00 84.19 214 VAL A O 1
ATOM 1748 N N . SER A 1 215 ? -16.248 18.508 32.315 1.00 86.56 215 SER A N 1
ATOM 1749 C CA . SER A 1 215 ? -16.497 17.071 32.367 1.00 86.56 215 SER A CA 1
ATOM 1750 C C . SER A 1 215 ? -15.241 16.270 32.028 1.00 86.56 215 SER A C 1
ATOM 1752 O O . SER A 1 215 ? -14.436 16.669 31.189 1.00 86.56 215 SER A O 1
ATOM 1754 N N . ILE A 1 216 ? -15.096 15.077 32.614 1.00 86.75 216 ILE A N 1
ATOM 1755 C CA . ILE A 1 216 ? -14.000 14.146 32.286 1.00 86.75 216 ILE A CA 1
ATOM 1756 C C . ILE A 1 216 ? -13.994 13.834 30.777 1.00 86.75 216 ILE A C 1
ATOM 1758 O O . ILE A 1 216 ? -12.931 13.700 30.174 1.00 86.75 216 ILE A O 1
ATOM 1762 N N . TYR A 1 217 ? -15.171 13.787 30.143 1.00 87.81 217 TYR A N 1
ATOM 1763 C CA . TYR A 1 217 ? -15.298 13.576 28.699 1.00 87.81 217 TYR A CA 1
ATOM 1764 C C . TYR A 1 217 ? -14.697 14.728 27.876 1.00 87.81 217 TYR A C 1
ATOM 1766 O O . TYR A 1 217 ? -14.062 14.475 26.855 1.00 87.81 217 TYR A O 1
ATOM 1774 N N . GLU A 1 218 ? -14.820 15.975 28.343 1.00 88.00 218 GLU A N 1
ATOM 1775 C CA . GLU A 1 218 ? -14.212 17.144 27.692 1.00 88.00 218 GLU A CA 1
ATOM 1776 C C . GLU A 1 218 ? -12.689 17.082 27.780 1.00 88.00 218 GLU A C 1
ATOM 1778 O O . GLU A 1 218 ? -12.008 17.302 26.782 1.00 88.00 218 GLU A O 1
ATOM 1783 N N . VAL A 1 219 ? -12.151 16.693 28.941 1.00 89.19 219 VAL A N 1
ATOM 1784 C CA . VAL A 1 219 ? -10.703 16.503 29.118 1.00 89.19 219 VAL A CA 1
ATOM 1785 C C . VAL A 1 219 ? -10.176 15.436 28.157 1.00 89.19 219 VAL A C 1
ATOM 1787 O O . VAL A 1 219 ? -9.172 15.663 27.484 1.00 89.19 219 VAL A O 1
ATOM 1790 N N . ILE A 1 220 ? -10.869 14.298 28.034 1.00 89.88 220 ILE A N 1
ATOM 1791 C CA . ILE A 1 220 ? -10.492 13.219 27.104 1.00 89.88 220 ILE A CA 1
ATOM 1792 C C . ILE A 1 220 ? -10.500 13.716 25.653 1.00 89.88 220 ILE A C 1
ATOM 1794 O O . ILE A 1 220 ? -9.555 13.453 24.910 1.00 89.88 220 ILE A O 1
ATOM 1798 N N . VAL A 1 221 ? -11.534 14.460 25.248 1.00 90.56 221 VAL A N 1
ATOM 1799 C CA . VAL A 1 221 ? -11.625 15.044 23.903 1.00 90.56 221 VAL A CA 1
ATOM 1800 C C . VAL A 1 221 ? -10.479 16.018 23.637 1.00 90.56 221 VAL A C 1
ATOM 1802 O O . VAL A 1 221 ? -9.855 15.943 22.581 1.00 90.56 221 VAL A O 1
ATOM 1805 N N . VAL A 1 222 ? -10.181 16.915 24.579 1.00 90.06 222 VAL A N 1
ATOM 1806 C CA . VAL A 1 222 ? -9.116 17.916 24.427 1.00 90.06 222 VAL A CA 1
ATOM 1807 C C . VAL A 1 222 ? -7.750 17.242 24.303 1.00 90.06 222 VAL A C 1
ATOM 1809 O O . VAL A 1 222 ? -6.988 17.566 23.394 1.00 90.06 222 VAL A O 1
ATOM 1812 N N . VAL A 1 223 ? -7.455 16.254 25.151 1.00 92.50 223 VAL A N 1
ATOM 1813 C CA . VAL A 1 223 ? -6.212 15.468 25.059 1.00 92.50 223 VAL A CA 1
ATOM 1814 C C . VAL A 1 223 ? -6.133 14.712 23.729 1.00 92.50 223 VAL A C 1
ATOM 1816 O O . VAL A 1 223 ? -5.073 14.679 23.099 1.00 92.50 223 VAL A O 1
ATOM 1819 N N . GLY A 1 224 ? -7.251 14.148 23.263 1.00 88.81 224 GLY A N 1
ATOM 1820 C CA . GLY A 1 224 ? -7.339 13.486 21.960 1.00 88.81 224 GLY A CA 1
ATOM 1821 C C . GLY A 1 224 ? -7.075 14.436 20.788 1.00 88.81 224 GLY A C 1
ATOM 1822 O O . GLY A 1 224 ? -6.308 14.097 19.891 1.00 88.81 224 GLY A O 1
ATOM 1823 N N . MET A 1 225 ? -7.628 15.652 20.826 1.00 89.62 225 MET A N 1
ATOM 1824 C CA . MET A 1 225 ? -7.388 16.686 19.812 1.00 89.62 225 MET A CA 1
ATOM 1825 C C . MET A 1 225 ? -5.920 17.117 19.767 1.00 89.62 225 MET A C 1
ATOM 1827 O O . MET A 1 225 ? -5.344 17.221 18.686 1.00 89.62 225 MET A O 1
ATOM 1831 N N . ILE A 1 226 ? -5.293 17.315 20.931 1.00 91.88 226 ILE A N 1
ATOM 1832 C CA . ILE A 1 226 ? -3.862 17.643 21.020 1.00 91.88 226 ILE A CA 1
ATOM 1833 C C . ILE A 1 226 ? -3.013 16.496 20.459 1.00 91.88 226 ILE A C 1
ATOM 1835 O O . ILE A 1 226 ? -2.081 16.744 19.695 1.00 91.88 226 ILE A O 1
ATOM 1839 N N . SER A 1 227 ? -3.356 15.247 20.787 1.00 91.19 227 SER A N 1
ATOM 1840 C CA . SER A 1 227 ? -2.645 14.066 20.283 1.00 91.19 227 SER A CA 1
ATOM 1841 C C . SER A 1 227 ? -2.728 13.978 18.757 1.00 91.19 227 SER A C 1
ATOM 1843 O O . SER A 1 227 ? -1.692 13.887 18.100 1.00 91.19 227 SER A O 1
ATOM 1845 N N . PHE A 1 228 ? -3.929 14.118 18.184 1.00 87.25 228 PHE A N 1
ATOM 1846 C CA . PHE A 1 228 ? -4.130 14.129 16.732 1.00 87.25 228 PHE A CA 1
ATOM 1847 C C . PHE A 1 228 ? -3.350 15.266 16.062 1.00 87.25 228 PHE A C 1
ATOM 1849 O O . PHE A 1 228 ? -2.677 15.057 15.056 1.00 87.25 228 PHE A O 1
ATOM 1856 N N . PHE A 1 229 ? -3.377 16.471 16.634 1.00 89.19 229 PHE A N 1
ATOM 1857 C CA . PHE A 1 229 ? -2.618 17.600 16.103 1.00 89.19 229 PHE A CA 1
ATOM 1858 C C . PHE A 1 229 ? -1.105 17.341 16.124 1.00 89.19 229 PHE A C 1
ATOM 1860 O O . PHE A 1 229 ? -0.421 17.606 15.136 1.00 89.19 229 PHE A O 1
ATOM 1867 N N . SER A 1 230 ? -0.586 16.767 17.214 1.00 88.62 230 SER A N 1
ATOM 1868 C CA . SER A 1 230 ? 0.834 16.424 17.329 1.00 88.62 230 SER A CA 1
ATOM 1869 C C . SER A 1 230 ? 1.274 15.364 16.317 1.00 88.62 230 SER A C 1
ATOM 1871 O O . SER A 1 230 ? 2.354 15.489 15.746 1.00 88.62 230 SER A O 1
ATOM 1873 N N . GLU A 1 231 ? 0.427 14.371 16.034 1.00 89.12 231 GLU A N 1
ATOM 1874 C CA . GLU A 1 231 ? 0.693 13.336 15.033 1.00 89.12 231 GLU A CA 1
ATOM 1875 C C . GLU A 1 231 ? 0.764 13.936 13.625 1.00 89.12 231 GLU A C 1
ATOM 1877 O O . GLU A 1 231 ? 1.734 13.697 12.909 1.00 89.12 231 GLU A O 1
ATOM 1882 N N . ASN A 1 232 ? -0.192 14.801 13.265 1.00 87.19 232 ASN A N 1
ATOM 1883 C CA . ASN A 1 232 ? -0.178 15.498 11.975 1.00 87.19 232 ASN A CA 1
ATOM 1884 C C . ASN A 1 232 ? 1.066 16.390 11.820 1.00 87.19 232 ASN A C 1
ATOM 1886 O O . ASN A 1 232 ? 1.687 16.418 10.757 1.00 87.19 232 ASN A O 1
ATOM 1890 N N . LEU A 1 233 ? 1.467 17.108 12.876 1.00 88.00 233 LEU A N 1
ATOM 1891 C CA . LEU A 1 233 ? 2.692 17.913 12.858 1.00 88.00 233 LEU A CA 1
ATOM 1892 C C . LEU A 1 233 ? 3.947 17.050 12.717 1.00 88.00 233 LEU A C 1
ATOM 1894 O O . LEU A 1 233 ? 4.853 17.397 11.957 1.00 88.00 233 LEU A O 1
ATOM 1898 N N . PHE A 1 234 ? 4.006 15.927 13.433 1.00 87.94 234 PHE A N 1
ATOM 1899 C CA . PHE A 1 234 ? 5.120 14.992 13.355 1.00 87.94 234 PHE A CA 1
ATOM 1900 C C . PHE A 1 234 ? 5.225 14.362 11.961 1.00 87.94 234 PHE A C 1
ATOM 1902 O O . PHE A 1 234 ? 6.319 14.261 11.407 1.00 87.94 234 PHE A O 1
ATOM 1909 N N . GLU A 1 235 ? 4.101 14.000 11.348 1.00 87.12 235 GLU A N 1
ATOM 1910 C CA . GLU A 1 235 ? 4.053 13.474 9.984 1.00 87.12 235 GLU A CA 1
ATOM 1911 C C . GLU A 1 235 ? 4.539 14.506 8.958 1.00 87.12 235 GLU A C 1
ATOM 1913 O O . GLU A 1 235 ? 5.363 14.189 8.102 1.00 87.12 235 GLU A O 1
ATOM 1918 N N . VAL A 1 236 ? 4.101 15.763 9.062 1.00 87.06 236 VAL A N 1
ATOM 1919 C CA . VAL A 1 236 ? 4.582 16.847 8.187 1.00 87.06 236 VAL A CA 1
ATOM 1920 C C . VAL A 1 236 ? 6.079 17.096 8.387 1.00 87.06 236 VAL A C 1
ATOM 1922 O O . VAL A 1 236 ? 6.818 17.234 7.411 1.00 87.06 236 VAL A O 1
ATOM 1925 N N . SER A 1 237 ? 6.547 17.105 9.637 1.00 86.50 237 SER A N 1
ATOM 1926 C CA . SER A 1 237 ? 7.962 17.308 9.960 1.00 86.50 237 SER A CA 1
ATOM 1927 C C . SER A 1 237 ? 8.844 16.170 9.446 1.00 86.50 237 SER A C 1
ATOM 1929 O O . SER A 1 237 ? 9.929 16.431 8.932 1.00 86.50 237 SER A O 1
ATOM 1931 N N . THR A 1 238 ? 8.384 14.922 9.541 1.00 79.88 238 THR A N 1
ATOM 1932 C CA . THR A 1 238 ? 9.116 13.749 9.036 1.00 79.88 238 THR A CA 1
ATOM 1933 C C . THR A 1 238 ? 9.057 13.620 7.514 1.00 79.88 238 THR A C 1
ATOM 1935 O O . THR A 1 238 ? 9.985 13.081 6.915 1.00 79.88 238 THR A O 1
ATOM 1938 N N . ARG A 1 239 ? 8.010 14.147 6.864 1.00 68.50 239 ARG A N 1
ATOM 1939 C CA . ARG A 1 239 ? 7.863 14.158 5.398 1.00 68.50 239 ARG A CA 1
ATOM 1940 C C . ARG A 1 239 ? 8.642 15.249 4.671 1.00 68.50 239 ARG A C 1
ATOM 1942 O O . ARG A 1 239 ? 8.698 15.187 3.446 1.00 68.50 239 ARG A O 1
ATOM 1949 N N . SER A 1 240 ? 9.231 16.220 5.365 1.00 49.16 240 SER A N 1
ATOM 1950 C CA . SER A 1 240 ? 10.072 17.246 4.739 1.00 49.16 240 SER A CA 1
ATOM 1951 C C . SER A 1 240 ? 11.561 16.911 4.900 1.00 49.16 240 SER A C 1
ATOM 1953 O O . SER A 1 240 ? 12.190 17.357 5.859 1.00 49.16 240 SER A O 1
ATOM 1955 N N . PRO A 1 241 ? 12.183 16.145 3.982 1.00 51.75 241 PRO A N 1
ATOM 1956 C CA . PRO A 1 241 ? 13.626 15.988 3.945 1.00 51.75 241 PRO A CA 1
ATOM 1957 C C . PRO A 1 241 ? 14.242 17.132 3.130 1.00 51.75 241 PRO A C 1
ATOM 1959 O O . PRO A 1 241 ? 14.898 16.897 2.123 1.00 51.75 241 PRO A O 1
ATOM 1962 N N . HIS A 1 242 ? 14.037 18.383 3.537 1.00 43.56 242 HIS A N 1
ATOM 1963 C CA . HIS A 1 242 ? 14.878 19.481 3.069 1.00 43.56 242 HIS A CA 1
ATOM 1964 C C . HIS A 1 242 ? 15.204 20.402 4.246 1.00 43.56 242 HIS A C 1
ATOM 1966 O O . HIS A 1 242 ? 14.352 21.196 4.649 1.00 43.56 242 HIS A O 1
ATOM 1972 N N . PRO A 1 243 ? 16.424 20.334 4.817 1.00 43.25 243 PRO A N 1
ATOM 1973 C CA . PRO A 1 243 ? 16.928 21.485 5.545 1.00 43.25 243 PRO A CA 1
ATOM 1974 C C . PRO A 1 243 ? 16.999 22.660 4.554 1.00 43.25 243 PRO A C 1
ATOM 1976 O O . PRO A 1 243 ? 17.411 22.447 3.407 1.00 43.25 243 PRO A O 1
ATOM 1979 N N . PRO A 1 244 ? 16.609 23.887 4.942 1.00 40.34 244 PRO A N 1
ATOM 1980 C CA . PRO A 1 244 ? 16.919 25.055 4.137 1.00 40.34 244 PRO A CA 1
ATOM 1981 C C . PRO A 1 244 ? 18.441 25.103 3.994 1.00 40.34 244 PRO A C 1
ATOM 1983 O O . PRO A 1 244 ? 19.165 25.262 4.977 1.00 40.34 244 PRO A O 1
ATOM 1986 N N . LEU A 1 245 ? 18.921 24.879 2.770 1.00 39.03 245 LEU A N 1
ATOM 1987 C CA . LEU A 1 245 ? 20.292 25.170 2.386 1.00 39.03 245 LEU A CA 1
ATOM 1988 C C . LEU A 1 245 ? 20.513 26.637 2.743 1.00 39.03 245 LEU A C 1
ATOM 1990 O O . LEU A 1 245 ? 19.911 27.524 2.143 1.00 39.03 245 LEU A O 1
ATOM 1994 N N . SER A 1 246 ? 21.322 26.857 3.776 1.00 39.84 246 SER A N 1
ATOM 1995 C CA . SER A 1 246 ? 21.918 28.142 4.096 1.00 39.84 246 SER A CA 1
ATOM 1996 C C . SER A 1 246 ? 22.391 28.778 2.794 1.00 39.84 246 SER A C 1
ATOM 1998 O O . SER A 1 246 ? 23.282 28.222 2.143 1.00 39.84 246 SER A O 1
ATOM 2000 N N . GLU A 1 247 ? 21.774 29.895 2.404 1.00 38.88 247 GLU A N 1
ATOM 2001 C CA . GLU A 1 247 ? 22.269 30.737 1.323 1.00 38.88 247 GLU A CA 1
ATOM 2002 C C . GLU A 1 247 ? 23.747 31.009 1.590 1.00 38.88 247 GLU A C 1
ATOM 2004 O O . GLU A 1 247 ? 24.135 31.614 2.593 1.00 38.88 247 GLU A O 1
ATOM 2009 N N . GLY A 1 248 ? 24.575 30.442 0.716 1.00 40.50 248 GLY A N 1
ATOM 2010 C CA . GLY A 1 248 ? 26.010 30.601 0.736 1.00 40.50 248 GLY A CA 1
ATOM 2011 C C . GLY A 1 248 ? 26.351 32.072 0.587 1.00 40.50 248 GLY A C 1
ATOM 2012 O O . GLY A 1 248 ? 26.140 32.675 -0.460 1.00 40.50 248 GLY A O 1
ATOM 2013 N N . LEU A 1 249 ? 26.895 32.608 1.672 1.00 39.78 249 LEU A N 1
ATOM 2014 C CA . LEU A 1 249 ? 27.910 33.646 1.725 1.00 39.78 249 LEU A CA 1
ATOM 2015 C C . LEU A 1 249 ? 28.654 33.801 0.379 1.00 39.78 249 LEU A C 1
ATOM 2017 O O . LEU A 1 249 ? 29.483 32.966 0.012 1.00 39.78 249 LEU A O 1
ATOM 2021 N N . LEU A 1 250 ? 28.359 34.886 -0.340 1.00 44.34 250 LEU A N 1
ATOM 2022 C CA . LEU A 1 250 ? 29.190 35.409 -1.427 1.00 44.34 250 LEU A CA 1
ATOM 2023 C C . LEU A 1 250 ? 30.635 35.598 -0.918 1.00 44.34 250 LEU A C 1
ATOM 2025 O O . LEU A 1 250 ? 30.816 36.301 0.081 1.00 44.34 250 LEU A O 1
ATOM 2029 N N . PRO A 1 251 ? 31.679 35.067 -1.580 1.00 46.25 251 PRO A N 1
ATOM 2030 C CA . PRO A 1 251 ? 33.029 35.563 -1.356 1.00 46.25 251 PRO A CA 1
ATOM 2031 C C . PRO A 1 251 ? 33.194 36.938 -2.036 1.00 46.25 251 PRO A C 1
ATOM 2033 O O . PRO A 1 251 ? 32.678 37.142 -3.140 1.00 46.25 251 PRO A O 1
ATOM 2036 N N . PRO A 1 252 ? 33.890 37.900 -1.403 1.00 48.28 252 PRO A N 1
ATOM 2037 C CA . PRO A 1 252 ? 34.115 39.218 -1.982 1.00 48.28 252 PRO A CA 1
ATOM 2038 C C . PRO A 1 252 ? 35.029 39.131 -3.208 1.00 48.28 252 PRO A C 1
ATOM 2040 O O . PRO A 1 252 ? 36.011 38.389 -3.225 1.00 48.28 252 PRO A O 1
ATOM 2043 N N . ALA A 1 253 ? 34.707 39.932 -4.222 1.00 44.41 253 ALA A N 1
ATOM 2044 C CA . ALA A 1 253 ? 35.575 40.183 -5.359 1.00 44.41 253 ALA A CA 1
ATOM 2045 C C . ALA A 1 253 ? 36.916 40.761 -4.879 1.00 44.41 253 ALA A C 1
ATOM 2047 O O . ALA A 1 253 ? 36.941 41.804 -4.225 1.00 44.41 253 ALA A O 1
ATOM 2048 N N . SER A 1 254 ? 38.020 40.102 -5.228 1.00 48.50 254 SER A N 1
ATOM 2049 C CA . SER A 1 254 ? 39.360 40.683 -5.172 1.00 48.50 254 SER A CA 1
ATOM 2050 C C . SER A 1 254 ? 39.903 40.810 -6.594 1.00 48.50 254 SER A C 1
ATOM 2052 O O . SER A 1 254 ? 40.232 39.800 -7.219 1.00 48.50 254 SER A O 1
ATOM 2054 N N . ASN A 1 255 ? 39.970 42.050 -7.076 1.00 40.50 255 ASN A N 1
ATOM 2055 C CA . ASN A 1 255 ? 41.039 42.525 -7.954 1.00 40.50 255 ASN A CA 1
ATOM 2056 C C . ASN A 1 255 ? 42.042 43.280 -7.083 1.00 40.50 255 ASN A C 1
ATOM 2058 O O . ASN A 1 255 ? 41.570 43.952 -6.136 1.00 40.50 255 ASN A O 1
#

InterPro domains:
  IPR050927 Transient receptor potential cation channel M [PTHR13800] (4-238)
  IPR057366 TRPM-like domain [PF25508] (4-89)

Sequence (255 aa):
LPAIWAVILQRYEIARLFGKRCKDPVSAGLTLSRACDKLMQILPPYDTDNYTQLGDEQTKFEDFSVQLIERYYNEQPRRAVALLQLNSQYIPDQIACSHFICSLSIQYIVEHQWWNGFNANPVVIMVTFFCPVLVCTPLFSFVPVVEVENSPLLLAILGPSEEKSKRRKPTCSEKFRKFYTAPITKFYTHALFYLAFIVFYAYTVAVGIRPNYVSIYEVIVVVGMISFFSENLFEVSTRSPHPPLSEGLLPPASN

Foldseek 3Di:
DVLLVCLVVVNLVVSLVVLVVDPQNLLSLLVSLVSLVVVLVVDDPVPVVSNVSSVVSSVVSLVVSLVVLVVCCVVPVPVSLVSVVVPVVRVVVSPPSVVNCPRPSNVVSVVCLQQLFKDADPVLLVVCVVPVVSLQDPRIRGDFDFDPPPPVVVPVVDPDDDDPGDTHHDDSVRSSVSQVVHPNSVVVVVVVVVVVLVVLVVCCVVPVDDPPDHDPSNVVNVVVVVVVVVVVVVVVVVPDPDDPDDPDDDDDDDD

Secondary structure (DSSP, 8-state):
-HHHHHHHTT-HHHHHHHHHHSSSHHHHHHHHHHHHHHHHHHS-TT-HHHHHHHHHHHHHHHHHHHHHHHHHHHH-HHHHHHHHHHTTTTTTGGGG-HHHHTSHHHHHHHHHHHHTTEE--HHHHHHHHH-GGGGGSTTSEEPPEEE----HHHHTTS-S-----EEEPPPHHHHHHHHHHSHHHHHHHHHHHHHHHHHHHHHIIIII-BTTB--HHHHHHHHHHHHHHHHHHHHHHHH----------PPPP--

Radius of gyration: 26.74 Å; chains: 1; bounding box: 65×78×66 Å

pLDDT: mean 77.56, std 15.1, range [38.88, 93.19]

Organism: Schistocephalus solidus (NCBI:txid70667)